Protein AF-0000000080268240 (afdb_homodimer)

Foldseek 3Di:
DQPVVQLVVQVVVCVVVPDPCVVVVNNCVSSVVVVVLCQLQVLPPDDLLVLQPDWDQPVDQDKDKDWFLKEWAAALVPRHIKITGKMKIFGADNRIGTDNVSLSVSLHSLRSNNDDPQRSQASSQVCCCPNRVTQKMKMKTKIDDCVCPVVVNDPPPDIDMYMDIDHVLVVDVVSVVVRCCVHPVPDD/DQPVVQLVVQVVVCVVVPDPCVVVVNNCVSSVVSVVLCQLQVLPPDDLLVLQPDWDQPVDQDKDKDWFLKEWAAALVPRHIKITGKMKIFGADNRIGTDNVSLSVSLHSLRSNNDDPQVSQVSSQVCCCPNRVTQKMKMKTKIDDCVCPVVVNDPPPDIDMYMDIDHVLVVDVVSVVVRCCVHPVPDD

Organism: Selenomonas ruminantium (NCBI:txid971)

Nearest PDB structures (foldseek):
  4uqf-assembly1_A  TM=9.409E-01  e=1.483E-21  Listeria monocytogenes
  1wm9-assembly1_A  TM=9.461E-01  e=2.941E-19  Thermus thermophilus HB8
  7alb-assembly1_J  TM=9.465E-01  e=2.219E-18  Homo sapiens
  1is7-assembly1_B  TM=9.424E-01  e=5.100E-18  Rattus norvegicus
  6z80-assembly1_A  TM=9.431E-01  e=1.041E-17  Homo sapiens

Structure (mmCIF, N/CA/C/O backbone):
data_AF-0000000080268240-model_v1
#
loop_
_entity.id
_entity.type
_entity.pdbx_description
1 polymer 'GTP cyclohydrolase 1'
#
loop_
_atom_site.group_PDB
_atom_site.id
_atom_site.type_symbol
_atom_site.label_atom_id
_atom_site.label_alt_id
_atom_site.label_comp_id
_atom_site.label_asym_id
_atom_site.label_entity_id
_atom_site.label_seq_id
_atom_site.pdbx_PDB_ins_code
_atom_site.Cartn_x
_atom_site.Cartn_y
_atom_site.Cartn_z
_atom_site.occupancy
_atom_site.B_iso_or_equiv
_atom_site.auth_seq_id
_atom_site.auth_comp_id
_atom_site.auth_asym_id
_atom_site.auth_atom_id
_atom_site.pdbx_PDB_model_num
ATOM 1 N N . MET A 1 1 ? 20.516 -16.234 8.758 1 67.69 1 MET A N 1
ATOM 2 C CA . MET A 1 1 ? 21.594 -15.281 8.977 1 67.69 1 MET A CA 1
ATOM 3 C C . MET A 1 1 ? 21.234 -13.914 8.398 1 67.69 1 MET A C 1
ATOM 5 O O . MET A 1 1 ? 20.484 -13.828 7.426 1 67.69 1 MET A O 1
ATOM 9 N N . ALA A 1 2 ? 21.594 -12.867 9.164 1 82.19 2 ALA A N 1
ATOM 10 C CA . ALA A 1 2 ? 21.281 -11.508 8.727 1 82.19 2 ALA A CA 1
ATOM 11 C C . ALA A 1 2 ? 21.953 -11.203 7.391 1 82.19 2 ALA A C 1
ATOM 13 O O . ALA A 1 2 ? 23.125 -11.516 7.195 1 82.19 2 ALA A O 1
ATOM 14 N N . ASN A 1 3 ? 21.109 -10.836 6.371 1 95.06 3 ASN A N 1
ATOM 15 C CA . ASN A 1 3 ? 21.609 -10.398 5.07 1 95.06 3 ASN A CA 1
ATOM 16 C C . ASN A 1 3 ? 22.359 -9.07 5.176 1 95.06 3 ASN A C 1
ATOM 18 O O . ASN A 1 3 ? 21.781 -8.008 4.906 1 95.06 3 ASN A O 1
ATOM 22 N N . GLU A 1 4 ? 23.625 -9.141 5.602 1 97.38 4 GLU A N 1
ATOM 23 C CA . GLU A 1 4 ? 24.422 -7.953 5.914 1 97.38 4 GLU A CA 1
ATOM 24 C C . GLU A 1 4 ? 24.562 -7.051 4.691 1 97.38 4 GLU A C 1
ATOM 26 O O . GLU A 1 4 ? 24.594 -5.824 4.82 1 97.38 4 GLU A O 1
ATOM 31 N N . ARG A 1 5 ? 24.703 -7.688 3.559 1 97.62 5 ARG A N 1
ATOM 32 C CA . ARG A 1 5 ? 24.828 -6.922 2.324 1 97.62 5 ARG A CA 1
ATOM 33 C C . ARG A 1 5 ? 23.578 -6.066 2.078 1 97.62 5 ARG A C 1
ATOM 35 O O . ARG A 1 5 ? 23.688 -4.883 1.754 1 97.62 5 ARG A O 1
ATOM 42 N N . ALA A 1 6 ? 22.438 -6.652 2.209 1 98.25 6 ALA A N 1
ATOM 43 C CA . ALA A 1 6 ? 21.172 -5.926 2.037 1 98.25 6 ALA A CA 1
ATOM 44 C C . ALA A 1 6 ? 21.031 -4.824 3.084 1 98.25 6 ALA A C 1
ATOM 46 O O . ALA A 1 6 ? 20.594 -3.715 2.768 1 98.25 6 ALA A O 1
ATOM 47 N N . ILE A 1 7 ? 21.391 -5.121 4.305 1 98.38 7 ILE A N 1
ATOM 48 C CA . ILE A 1 7 ? 21.266 -4.172 5.406 1 98.38 7 ILE A CA 1
ATOM 49 C C . ILE A 1 7 ? 22.141 -2.951 5.141 1 98.38 7 ILE A C 1
ATOM 51 O O . ILE A 1 7 ? 21.688 -1.812 5.273 1 98.38 7 ILE A O 1
ATOM 55 N N . LYS A 1 8 ? 23.344 -3.164 4.746 1 98.25 8 LYS A N 1
ATOM 56 C CA . LYS A 1 8 ? 24.281 -2.078 4.453 1 98.25 8 LYS A CA 1
ATOM 57 C C . LYS A 1 8 ? 23.797 -1.239 3.275 1 98.25 8 LYS A C 1
ATOM 59 O O . LYS A 1 8 ? 23.844 -0.008 3.32 1 98.25 8 LYS A O 1
ATOM 64 N N . ALA A 1 9 ? 23.359 -1.911 2.24 1 98.31 9 ALA A N 1
ATOM 65 C CA . ALA A 1 9 ? 22.859 -1.211 1.062 1 98.31 9 ALA A CA 1
ATOM 66 C C . ALA A 1 9 ? 21.656 -0.342 1.409 1 98.31 9 ALA A C 1
ATOM 68 O O . ALA A 1 9 ? 21.547 0.799 0.953 1 98.31 9 ALA A O 1
ATOM 69 N N . MET A 1 10 ? 20.75 -0.88 2.186 1 98.38 10 MET A N 1
ATOM 70 C CA . MET A 1 10 ? 19.562 -0.129 2.576 1 98.38 10 MET A CA 1
ATOM 71 C C . MET A 1 10 ? 19.938 1.063 3.451 1 98.38 10 MET A C 1
ATOM 73 O O . MET A 1 10 ? 19.359 2.145 3.312 1 98.38 10 MET A O 1
ATOM 77 N N . SER A 1 11 ? 20.875 0.874 4.371 1 98.38 11 SER A N 1
ATOM 78 C CA . SER A 1 11 ? 21.359 1.991 5.176 1 98.38 11 SER A CA 1
ATOM 79 C C . SER A 1 11 ? 21.906 3.111 4.293 1 98.38 11 SER A C 1
ATOM 81 O O . SER A 1 11 ? 21.562 4.281 4.488 1 98.38 11 SER A O 1
ATOM 83 N N . GLU A 1 12 ? 22.656 2.721 3.334 1 98.19 12 GLU A N 1
ATOM 84 C CA . GLU A 1 12 ? 23.219 3.688 2.396 1 98.19 12 GLU A CA 1
ATOM 85 C C . GLU A 1 12 ? 22.125 4.379 1.595 1 98.19 12 GLU A C 1
ATOM 87 O O . GLU A 1 12 ? 22.188 5.59 1.359 1 98.19 12 GLU A O 1
ATOM 92 N N . PHE A 1 13 ? 21.203 3.641 1.168 1 98.56 13 PHE A N 1
ATOM 93 C CA . PHE A 1 13 ? 20.094 4.188 0.395 1 98.56 13 PHE A CA 1
ATOM 94 C C . PHE A 1 13 ? 19.359 5.254 1.192 1 98.56 13 PHE A C 1
ATOM 96 O O . PHE A 1 13 ? 19.125 6.359 0.696 1 98.56 13 PHE A O 1
ATOM 103 N N . LEU A 1 14 ? 18.953 4.914 2.438 1 98.31 14 LEU A N 1
ATOM 104 C CA . LEU A 1 14 ? 18.203 5.836 3.291 1 98.31 14 LEU A CA 1
ATOM 105 C C . LEU A 1 14 ? 18.984 7.121 3.512 1 98.31 14 LEU A C 1
ATOM 107 O O . LEU A 1 14 ? 18.438 8.219 3.428 1 98.31 14 LEU A O 1
ATOM 111 N N . GLU A 1 15 ? 20.281 7.016 3.723 1 97.56 15 GLU A N 1
ATOM 112 C CA . GLU A 1 15 ? 21.125 8.203 3.9 1 97.56 15 GLU A CA 1
ATOM 113 C C . GLU A 1 15 ? 21.172 9.031 2.623 1 97.56 15 GLU A C 1
ATOM 115 O O . GLU A 1 15 ? 21.125 10.266 2.674 1 97.56 15 GLU A O 1
ATOM 120 N N . ALA A 1 16 ? 21.266 8.32 1.549 1 97.69 16 ALA A N 1
ATOM 121 C CA . ALA A 1 16 ? 21.375 8.984 0.255 1 97.69 16 ALA A CA 1
ATOM 122 C C . ALA A 1 16 ? 20.125 9.789 -0.062 1 97.69 16 ALA A C 1
ATOM 124 O O . ALA A 1 16 ? 20.172 10.805 -0.758 1 97.69 16 ALA A O 1
ATOM 125 N N . VAL A 1 17 ? 19 9.336 0.488 1 96.56 17 VAL A N 1
ATOM 126 C CA . VAL A 1 17 ? 17.766 10.055 0.205 1 96.56 17 VAL A CA 1
ATOM 127 C C . VAL A 1 17 ? 17.453 11.016 1.354 1 96.56 17 VAL A C 1
ATOM 129 O O . VAL A 1 17 ? 16.328 11.516 1.467 1 96.56 17 VAL A O 1
ATOM 132 N N . GLY A 1 18 ? 18.344 11.234 2.256 1 95.94 18 GLY A N 1
ATOM 133 C CA . GLY A 1 18 ? 18.266 12.344 3.195 1 95.94 18 GLY A CA 1
ATOM 134 C C . GLY A 1 18 ? 17.828 11.922 4.582 1 95.94 18 GLY A C 1
ATOM 135 O O . GLY A 1 18 ? 17.562 12.773 5.441 1 95.94 18 GLY A O 1
ATOM 136 N N . VAL A 1 19 ? 17.812 10.617 4.859 1 96.88 19 VAL A N 1
ATOM 137 C CA . VAL A 1 19 ? 17.344 10.156 6.164 1 96.88 19 VAL A CA 1
ATOM 138 C C . VAL A 1 19 ? 18.531 10.047 7.121 1 96.88 19 VAL A C 1
ATOM 140 O O . VAL A 1 19 ? 19.516 9.359 6.824 1 96.88 19 VAL A O 1
ATOM 143 N N . ASP A 1 20 ? 18.453 10.773 8.195 1 96.38 20 ASP A N 1
ATOM 144 C CA . ASP A 1 20 ? 19.391 10.57 9.297 1 96.38 20 ASP A CA 1
ATOM 145 C C . ASP A 1 20 ? 18.922 9.453 10.227 1 96.38 20 ASP A C 1
ATOM 147 O O . ASP A 1 20 ? 18.188 9.703 11.188 1 96.38 20 ASP A O 1
ATOM 151 N N . ILE A 1 21 ? 19.406 8.32 9.969 1 96.81 21 ILE A N 1
ATOM 152 C CA . ILE A 1 21 ? 18.938 7.09 10.602 1 96.81 21 ILE A CA 1
ATOM 153 C C . ILE A 1 21 ? 19.109 7.188 12.117 1 96.81 21 ILE A C 1
ATOM 155 O O . ILE A 1 21 ? 18.188 6.844 12.875 1 96.81 21 ILE A O 1
ATOM 159 N N . LYS A 1 22 ? 20.234 7.668 12.57 1 95.5 22 LYS A N 1
ATOM 160 C CA . LYS A 1 22 ? 20.516 7.754 14 1 95.5 22 LYS A CA 1
ATOM 161 C C . LYS A 1 22 ? 19.641 8.797 14.672 1 95.5 22 LYS A C 1
ATOM 163 O O . LYS A 1 22 ? 19.031 8.523 15.711 1 95.5 22 LYS A O 1
ATOM 168 N N . ALA A 1 23 ? 19.516 9.93 14.094 1 95.56 23 ALA A N 1
ATOM 169 C CA . ALA A 1 23 ? 18.734 11.023 14.664 1 95.56 23 ALA A CA 1
ATOM 170 C C . ALA A 1 23 ? 17.266 10.633 14.789 1 95.56 23 ALA A C 1
ATOM 172 O O . ALA A 1 23 ? 16.578 11.086 15.711 1 95.56 23 ALA A O 1
ATOM 173 N N . ARG A 1 24 ? 16.859 9.688 13.922 1 95.12 24 ARG A N 1
ATOM 174 C CA . ARG A 1 24 ? 15.438 9.344 13.883 1 95.12 24 ARG A CA 1
ATOM 175 C C . ARG A 1 24 ? 15.172 8.055 14.648 1 95.12 24 ARG A C 1
ATOM 177 O O . ARG A 1 24 ? 14.031 7.582 14.695 1 95.12 24 ARG A O 1
ATOM 184 N N . GLY A 1 25 ? 16.141 7.512 15.211 1 95.44 25 GLY A N 1
ATOM 185 C CA . GLY A 1 25 ? 15.945 6.258 15.922 1 95.44 25 GLY A CA 1
ATOM 186 C C . GLY A 1 25 ? 15.586 5.102 15 1 95.44 25 GLY A C 1
ATOM 187 O O . GLY A 1 25 ? 14.82 4.215 15.375 1 95.44 25 GLY A O 1
ATOM 188 N N . MET A 1 26 ? 16.094 5.156 13.75 1 96.62 26 MET A N 1
ATOM 189 C CA . MET A 1 26 ? 15.742 4.18 12.719 1 96.62 26 MET A CA 1
ATOM 190 C C . MET A 1 26 ? 16.891 3.201 12.492 1 96.62 26 MET A C 1
ATOM 192 O O . MET A 1 26 ? 17.047 2.66 11.398 1 96.62 26 MET A O 1
ATOM 196 N N . GLU A 1 27 ? 17.641 2.9 13.531 1 97 27 GLU A N 1
ATOM 197 C CA . GLU A 1 27 ? 18.844 2.082 13.398 1 97 27 GLU A CA 1
ATOM 198 C C . GLU A 1 27 ? 18.5 0.645 13.016 1 97 27 GLU A C 1
ATOM 200 O O . GLU A 1 27 ? 19.281 -0.038 12.359 1 97 27 GLU A O 1
ATOM 205 N N . LYS A 1 28 ? 17.359 0.2 13.438 1 97.25 28 LYS A N 1
ATOM 206 C CA . LYS A 1 28 ? 16.953 -1.178 13.164 1 97.25 28 LYS A CA 1
ATOM 207 C C . LYS A 1 28 ? 16.188 -1.276 11.852 1 97.25 28 LYS A C 1
ATOM 209 O O . LYS A 1 28 ? 15.914 -2.377 11.367 1 97.25 28 LYS A O 1
ATOM 214 N N . THR A 1 29 ? 15.852 -0.155 11.234 1 97.62 29 THR A N 1
ATOM 215 C CA . THR A 1 29 ? 14.984 -0.109 10.07 1 97.62 29 THR A CA 1
ATOM 216 C C . THR A 1 29 ? 15.633 -0.816 8.883 1 97.62 29 THR A C 1
ATOM 218 O O . THR A 1 29 ? 15.008 -1.649 8.227 1 97.62 29 THR A O 1
ATOM 221 N N . PRO A 1 30 ? 16.938 -0.599 8.602 1 98 30 PRO A N 1
ATOM 222 C CA . PRO A 1 30 ? 17.531 -1.285 7.449 1 98 30 PRO A CA 1
ATOM 223 C C . PRO A 1 30 ? 17.438 -2.805 7.555 1 98 30 PRO A C 1
ATOM 225 O O . PRO A 1 30 ? 17.125 -3.477 6.562 1 98 30 PRO A O 1
ATOM 228 N N . ALA A 1 31 ? 17.656 -3.322 8.711 1 97.88 31 ALA A N 1
ATOM 229 C CA . ALA A 1 31 ? 17.562 -4.766 8.914 1 97.88 31 ALA A CA 1
ATOM 230 C C . ALA A 1 31 ? 16.125 -5.254 8.719 1 97.88 31 ALA A C 1
ATOM 232 O O . ALA A 1 31 ? 15.898 -6.301 8.102 1 97.88 31 ALA A O 1
ATOM 233 N N . ARG A 1 32 ? 15.203 -4.527 9.242 1 97 32 ARG A N 1
ATOM 234 C CA . ARG A 1 32 ? 13.797 -4.895 9.117 1 97 32 ARG A CA 1
ATOM 235 C C . ARG A 1 32 ? 13.344 -4.832 7.66 1 97 32 ARG A C 1
ATOM 237 O O . ARG A 1 32 ? 12.562 -5.672 7.211 1 97 32 ARG A O 1
ATOM 244 N N . VAL A 1 33 ? 13.844 -3.844 6.934 1 97.56 33 VAL A N 1
ATOM 245 C CA . VAL A 1 33 ? 13.523 -3.727 5.516 1 97.56 33 VAL A CA 1
ATOM 246 C C . VAL A 1 33 ? 14.109 -4.914 4.754 1 97.56 33 VAL A C 1
ATOM 248 O O . VAL A 1 33 ? 13.43 -5.508 3.906 1 97.56 33 VAL A O 1
ATOM 251 N N . ALA A 1 34 ? 15.328 -5.246 5.047 1 97.56 34 ALA A N 1
ATOM 252 C CA . ALA A 1 34 ? 15.945 -6.395 4.395 1 97.56 34 ALA A CA 1
ATOM 253 C C . ALA A 1 34 ? 15.133 -7.664 4.621 1 97.56 34 ALA A C 1
ATOM 255 O O . ALA A 1 34 ? 14.852 -8.406 3.674 1 97.56 34 ALA A O 1
ATOM 256 N N . GLN A 1 35 ? 14.742 -7.855 5.816 1 96.5 35 GLN A N 1
ATOM 257 C CA . GLN A 1 35 ? 13.938 -9.023 6.156 1 96.5 35 GLN A CA 1
ATOM 258 C C . GLN A 1 35 ? 12.594 -8.992 5.434 1 96.5 35 GLN A C 1
ATOM 260 O O . GLN A 1 35 ? 12.133 -10.023 4.938 1 96.5 35 GLN A O 1
ATOM 265 N N . MET A 1 36 ? 12.008 -7.844 5.414 1 95.88 36 MET A N 1
ATOM 266 C CA . MET A 1 36 ? 10.727 -7.676 4.746 1 95.88 36 MET A CA 1
ATOM 267 C C . MET A 1 36 ? 10.82 -8.055 3.273 1 95.88 36 MET A C 1
ATOM 269 O O . MET A 1 36 ? 9.992 -8.82 2.77 1 95.88 36 MET A O 1
ATOM 273 N N . TYR A 1 37 ? 11.844 -7.605 2.623 1 96.69 37 TYR A N 1
ATOM 274 C CA . TYR A 1 37 ? 11.969 -7.84 1.189 1 96.69 37 TYR A CA 1
ATOM 275 C C . TYR A 1 37 ? 12.352 -9.289 0.908 1 96.69 37 TYR A C 1
ATOM 277 O O . TYR A 1 37 ? 11.961 -9.852 -0.117 1 96.69 37 TYR A O 1
ATOM 285 N N . GLU A 1 38 ? 13.094 -9.898 1.815 1 96.06 38 GLU A N 1
ATOM 286 C CA . GLU A 1 38 ? 13.359 -11.328 1.677 1 96.06 38 GLU A CA 1
ATOM 287 C C . GLU A 1 38 ? 12.07 -12.141 1.733 1 96.06 38 GLU A C 1
ATOM 289 O O . GLU A 1 38 ? 11.906 -13.109 0.987 1 96.06 38 GLU A O 1
ATOM 294 N N . PHE A 1 39 ? 11.266 -11.719 2.6 1 95.69 39 PHE A N 1
ATOM 295 C CA . PHE A 1 39 ? 9.969 -12.367 2.713 1 95.69 39 PHE A CA 1
ATOM 296 C C . PHE A 1 39 ? 9.117 -12.102 1.475 1 95.69 39 PHE A C 1
ATOM 298 O O . PHE A 1 39 ? 8.57 -13.039 0.88 1 95.69 39 PHE A O 1
ATOM 305 N N . LEU A 1 40 ? 9.07 -10.859 0.998 1 95.88 40 LEU A N 1
ATOM 306 C CA . LEU A 1 40 ? 8.211 -10.445 -0.109 1 95.88 40 LEU A CA 1
ATOM 307 C C . LEU A 1 40 ? 8.711 -11.031 -1.428 1 95.88 40 LEU A C 1
ATOM 309 O O . LEU A 1 40 ? 7.965 -11.086 -2.406 1 95.88 40 LEU A O 1
ATOM 313 N N . PHE A 1 41 ? 9.977 -11.453 -1.482 1 97.44 41 PHE A N 1
ATOM 314 C CA . PHE A 1 41 ? 10.531 -11.961 -2.73 1 97.44 41 PHE A CA 1
ATOM 315 C C . PHE A 1 41 ? 10.828 -13.453 -2.621 1 97.44 41 PHE A C 1
ATOM 317 O O . PHE A 1 41 ? 11.57 -14.008 -3.436 1 97.44 41 PHE A O 1
ATOM 324 N N . ASN A 1 42 ? 10.18 -14.133 -1.67 1 96.44 42 ASN A N 1
ATOM 325 C CA . ASN A 1 42 ? 10.508 -15.531 -1.419 1 96.44 42 ASN A CA 1
ATOM 326 C C . ASN A 1 42 ? 9.812 -16.453 -2.41 1 96.44 42 ASN A C 1
ATOM 328 O O . ASN A 1 42 ? 10.008 -17.672 -2.377 1 96.44 42 ASN A O 1
ATOM 332 N N . GLY A 1 43 ? 9.078 -15.977 -3.326 1 97 43 GLY A N 1
ATOM 333 C CA . GLY A 1 43 ? 8.469 -16.781 -4.375 1 97 43 GLY A CA 1
ATOM 334 C C . GLY A 1 43 ? 9.32 -16.875 -5.625 1 97 43 GLY A C 1
ATOM 335 O O . GLY A 1 43 ? 9.039 -17.688 -6.512 1 97 43 GLY A O 1
ATOM 336 N N . MET A 1 44 ? 10.359 -16.016 -5.734 1 96.19 44 MET A N 1
ATOM 337 C CA . MET A 1 44 ? 11.203 -15.977 -6.922 1 96.19 44 MET A CA 1
ATOM 338 C C . MET A 1 44 ? 11.875 -17.328 -7.16 1 96.19 44 MET A C 1
ATOM 340 O O . MET A 1 44 ? 12.43 -17.922 -6.234 1 96.19 44 MET A O 1
ATOM 344 N N . GLY A 1 45 ? 11.758 -17.812 -8.344 1 94.06 45 GLY A N 1
ATOM 345 C CA . GLY A 1 45 ? 12.469 -19.016 -8.758 1 94.06 45 GLY A CA 1
ATOM 346 C C . GLY A 1 45 ? 11.758 -20.297 -8.359 1 94.06 45 GLY A C 1
ATOM 347 O O . GLY A 1 45 ? 12.258 -21.391 -8.625 1 94.06 45 GLY A O 1
ATOM 348 N N . LYS A 1 46 ? 10.641 -20.203 -7.762 1 96.56 46 LYS A N 1
ATOM 349 C CA . LYS A 1 46 ? 9.922 -21.391 -7.316 1 96.56 46 LYS A CA 1
ATOM 350 C C . LYS A 1 46 ? 8.945 -21.875 -8.383 1 96.56 46 LYS A C 1
ATOM 352 O O . LYS A 1 46 ? 8.281 -21.078 -9.031 1 96.56 46 LYS A O 1
ATOM 357 N N . GLU A 1 47 ? 8.961 -23.203 -8.469 1 97 47 GLU A N 1
ATOM 358 C CA . GLU A 1 47 ? 7.984 -23.812 -9.367 1 97 47 GLU A CA 1
ATOM 359 C C . GLU A 1 47 ? 6.613 -23.922 -8.703 1 97 47 GLU A C 1
ATOM 361 O O . GLU A 1 47 ? 6.523 -24.125 -7.488 1 97 47 GLU A O 1
ATOM 366 N N . THR A 1 48 ? 5.555 -23.828 -9.516 1 97.31 48 THR A N 1
ATOM 367 C CA . THR A 1 48 ? 4.207 -23.828 -8.953 1 97.31 48 THR A CA 1
ATOM 368 C C . THR A 1 48 ? 3.66 -25.25 -8.867 1 97.31 48 THR A C 1
ATOM 370 O O . THR A 1 48 ? 2.746 -25.531 -8.086 1 97.31 48 THR A O 1
ATOM 373 N N . GLU A 1 49 ? 4.18 -26.219 -9.539 1 95.69 49 GLU A N 1
ATOM 374 C CA . GLU A 1 49 ? 3.662 -27.578 -9.633 1 95.69 49 GLU A CA 1
ATOM 375 C C . GLU A 1 49 ? 3.604 -28.25 -8.266 1 95.69 49 GLU A C 1
ATOM 377 O O . GLU A 1 49 ? 2.605 -28.875 -7.918 1 95.69 49 GLU A O 1
ATOM 382 N N . PRO A 1 50 ? 4.621 -28.078 -7.441 1 95.25 50 PRO A N 1
ATOM 383 C CA . PRO A 1 50 ? 4.621 -28.75 -6.145 1 95.25 50 PRO A CA 1
ATOM 384 C C . PRO A 1 50 ? 3.523 -28.25 -5.211 1 95.25 50 PRO A C 1
ATOM 386 O O . PRO A 1 50 ? 3.211 -28.891 -4.211 1 95.25 50 PRO A O 1
ATOM 389 N N . LEU A 1 51 ? 2.918 -27.141 -5.488 1 94.5 51 LEU A N 1
ATOM 390 C CA . LEU A 1 51 ? 1.938 -26.531 -4.598 1 94.5 51 LEU A CA 1
ATOM 391 C C . LEU A 1 51 ? 0.651 -27.344 -4.566 1 94.5 51 LEU A C 1
ATOM 393 O O . LEU A 1 51 ? -0.083 -27.312 -3.576 1 94.5 51 LEU A O 1
ATOM 397 N N . TRP A 1 52 ? 0.228 -28.047 -5.555 1 92.62 52 TRP A N 1
ATOM 398 C CA . TRP A 1 52 ? -1.104 -28.609 -5.754 1 92.62 52 TRP A CA 1
ATOM 399 C C . TRP A 1 52 ? -1.27 -29.906 -4.969 1 92.62 52 TRP A C 1
ATOM 401 O O . TRP A 1 52 ? -2.373 -30.234 -4.523 1 92.62 52 TRP A O 1
ATOM 411 N N . GLY A 1 53 ? -0.264 -30.531 -4.73 1 88 53 GLY A N 1
ATOM 412 C CA . GLY A 1 53 ? -0.372 -31.781 -4 1 88 53 GLY A CA 1
ATOM 413 C C . GLY A 1 53 ? -1.388 -32.75 -4.594 1 88 53 GLY A C 1
ATOM 414 O O . GLY A 1 53 ? -1.394 -32.969 -5.805 1 88 53 GLY A O 1
ATOM 415 N N . GLU A 1 54 ? -2.273 -33.312 -3.646 1 85.56 54 GLU A N 1
ATOM 416 C CA . GLU A 1 54 ? -3.273 -34.25 -4.086 1 85.56 54 GLU A CA 1
ATOM 417 C C . GLU A 1 54 ? -4.535 -33.562 -4.59 1 85.56 54 GLU A C 1
ATOM 419 O O . GLU A 1 54 ? -4.918 -32.531 -4.066 1 85.56 54 GLU A O 1
ATOM 424 N N . THR A 1 55 ? -5.059 -34.125 -5.602 1 88.44 55 THR A N 1
ATOM 425 C CA . THR A 1 55 ? -6.348 -33.656 -6.113 1 88.44 55 THR A CA 1
ATOM 426 C C . THR A 1 55 ? -7.457 -34.625 -5.734 1 88.44 55 THR A C 1
ATOM 428 O O . THR A 1 55 ? -7.184 -35.75 -5.273 1 88.44 55 THR A O 1
ATOM 431 N N . PHE A 1 56 ? -8.648 -34.062 -5.812 1 88.62 56 PHE A N 1
ATOM 432 C CA . PHE A 1 56 ? -9.82 -34.844 -5.406 1 88.62 56 PHE A CA 1
ATOM 433 C C . PHE A 1 56 ? -10.797 -35 -6.566 1 88.62 56 PHE A C 1
ATOM 435 O O . PHE A 1 56 ? -10.906 -34.094 -7.414 1 88.62 56 PHE A O 1
ATOM 442 N N . ASP A 1 57 ? -11.406 -36.188 -6.449 1 87.75 57 ASP A N 1
ATOM 443 C CA . ASP A 1 57 ? -12.5 -36.406 -7.398 1 87.75 57 ASP A CA 1
ATOM 444 C C . ASP A 1 57 ? -13.797 -35.75 -6.891 1 87.75 57 ASP A C 1
ATOM 446 O O . ASP A 1 57 ? -14.352 -36.188 -5.879 1 87.75 57 ASP A O 1
ATOM 450 N N . ALA A 1 58 ? -14.203 -34.75 -7.582 1 83.44 58 ALA A N 1
ATOM 451 C CA . ALA A 1 58 ? -15.406 -34.031 -7.137 1 83.44 58 ALA A CA 1
ATOM 452 C C . ALA A 1 58 ? -16.672 -34.688 -7.711 1 83.44 58 ALA A C 1
ATOM 454 O O . ALA A 1 58 ? -17.781 -34.406 -7.246 1 83.44 58 ALA A O 1
ATOM 455 N N . GLY A 1 59 ? -16.531 -35.594 -8.641 1 83.44 59 GLY A N 1
ATOM 456 C CA . GLY A 1 59 ? -17.672 -36.25 -9.25 1 83.44 59 GLY A CA 1
ATOM 457 C C . GLY A 1 59 ? -18.484 -35.312 -10.141 1 83.44 59 GLY A C 1
ATOM 458 O O . GLY A 1 59 ? -19.672 -35.562 -10.383 1 83.44 59 GLY A O 1
ATOM 459 N N . SER A 1 60 ? -18.016 -34.156 -10.344 1 81.19 60 SER A N 1
ATOM 460 C CA . SER A 1 60 ? -18.688 -33.188 -11.211 1 81.19 60 SER A CA 1
ATOM 461 C C . SER A 1 60 ? -17.703 -32.531 -12.188 1 81.19 60 SER A C 1
ATOM 463 O O . SER A 1 60 ? -16.516 -32.406 -11.875 1 81.19 60 SER A O 1
ATOM 465 N N . ASP A 1 61 ? -18.297 -32.281 -13.352 1 84 61 ASP A N 1
ATOM 466 C CA . ASP A 1 61 ? -17.469 -31.656 -14.375 1 84 61 ASP A CA 1
ATOM 467 C C . ASP A 1 61 ? -17.812 -30.172 -14.539 1 84 61 ASP A C 1
ATOM 469 O O . ASP A 1 61 ? -17.547 -29.578 -15.578 1 84 61 ASP A O 1
ATOM 473 N N . GLY A 1 62 ? -18.422 -29.625 -13.531 1 91.19 62 GLY A N 1
ATOM 474 C CA . GLY A 1 62 ? -18.812 -28.219 -13.602 1 91.19 62 GLY A CA 1
ATOM 475 C C . GLY A 1 62 ? -17.672 -27.266 -13.305 1 91.19 62 GLY A C 1
ATOM 476 O O . GLY A 1 62 ? -16.594 -27.703 -12.891 1 91.19 62 GLY A O 1
ATOM 477 N N . ILE A 1 63 ? -17.922 -26 -13.609 1 94.25 63 ILE A N 1
ATOM 478 C CA . ILE A 1 63 ? -16.938 -24.953 -13.352 1 94.25 63 ILE A CA 1
ATOM 479 C C . ILE A 1 63 ? -16.734 -24.797 -11.852 1 94.25 63 ILE A C 1
ATOM 481 O O . ILE A 1 63 ? -17.703 -24.781 -11.086 1 94.25 63 ILE A O 1
ATOM 485 N N . VAL A 1 64 ? -15.516 -24.719 -11.398 1 94.5 64 VAL A N 1
ATOM 486 C CA . VAL A 1 64 ? -15.141 -24.438 -10.016 1 94.5 64 VAL A CA 1
ATOM 487 C C . VAL A 1 64 ? -14.523 -23.031 -9.938 1 94.5 64 VAL A C 1
ATOM 489 O O . VAL A 1 64 ? -13.734 -22.641 -10.797 1 94.5 64 VAL A O 1
ATOM 492 N N . ALA A 1 65 ? -14.953 -22.266 -8.859 1 95.31 65 ALA A N 1
ATOM 493 C CA . ALA A 1 65 ? -14.406 -20.906 -8.734 1 95.31 65 ALA A CA 1
ATOM 494 C C . ALA A 1 65 ? -13.953 -20.625 -7.305 1 95.31 65 ALA A C 1
ATOM 496 O O . ALA A 1 65 ? -14.586 -21.078 -6.348 1 95.31 65 ALA A O 1
ATOM 497 N N . VAL A 1 66 ? -12.867 -20.031 -7.156 1 95.56 66 VAL A N 1
ATOM 498 C CA . VAL A 1 66 ? -12.367 -19.438 -5.918 1 95.56 66 VAL A CA 1
ATOM 499 C C . VAL A 1 66 ? -12.25 -17.922 -6.086 1 95.56 66 VAL A C 1
ATOM 501 O O . VAL A 1 66 ? -11.477 -17.438 -6.918 1 95.56 66 VAL A O 1
ATOM 504 N N . ARG A 1 67 ? -13.023 -17.141 -5.242 1 95.31 67 ARG A N 1
ATOM 505 C CA . ARG A 1 67 ? -13.102 -15.711 -5.473 1 95.31 67 ARG A CA 1
ATOM 506 C C . ARG A 1 67 ? -12.492 -14.93 -4.312 1 95.31 67 ARG A C 1
ATOM 508 O O . ARG A 1 67 ? -12.469 -15.414 -3.18 1 95.31 67 ARG A O 1
ATOM 515 N N . HIS A 1 68 ? -12.008 -13.805 -4.641 1 94.94 68 HIS A N 1
ATOM 516 C CA . HIS A 1 68 ? -11.57 -12.797 -3.684 1 94.94 68 HIS A CA 1
ATOM 517 C C . HIS A 1 68 ? -10.398 -13.297 -2.854 1 94.94 68 HIS A C 1
ATOM 519 O O . HIS A 1 68 ? -10.398 -13.164 -1.627 1 94.94 68 HIS A O 1
ATOM 525 N N . VAL A 1 69 ? -9.461 -14 -3.488 1 95.69 69 VAL A N 1
ATOM 526 C CA . VAL A 1 69 ? -8.211 -14.375 -2.838 1 95.69 69 VAL A CA 1
ATOM 527 C C . VAL A 1 69 ? -7.324 -13.133 -2.676 1 95.69 69 VAL A C 1
ATOM 529 O O . VAL A 1 69 ? -6.832 -12.586 -3.662 1 95.69 69 VAL A O 1
ATOM 532 N N . PRO A 1 70 ? -7.133 -12.719 -1.49 1 95.44 70 PRO A N 1
ATOM 533 C CA . PRO A 1 70 ? -6.324 -11.516 -1.293 1 95.44 70 PRO A CA 1
ATOM 534 C C . PRO A 1 70 ? -4.848 -11.734 -1.612 1 95.44 70 PRO A C 1
ATOM 536 O O . PRO A 1 70 ? -4.344 -12.852 -1.475 1 95.44 70 PRO A O 1
ATOM 539 N N . PHE A 1 71 ? -4.215 -10.68 -2.064 1 96.25 71 PHE A N 1
ATOM 540 C CA . PHE A 1 71 ? -2.781 -10.766 -2.314 1 96.25 71 PHE A CA 1
ATOM 541 C C . PHE A 1 71 ? -2.115 -9.406 -2.141 1 96.25 71 PHE A C 1
ATOM 543 O O . PHE A 1 71 ? -2.789 -8.375 -2.135 1 96.25 71 PHE A O 1
ATOM 550 N N . TYR A 1 72 ? -0.817 -9.453 -1.926 1 96.38 72 TYR A N 1
ATOM 551 C CA . TYR A 1 72 ? 0.085 -8.312 -1.945 1 96.38 72 TYR A CA 1
ATOM 552 C C . TYR A 1 72 ? 1.319 -8.602 -2.789 1 96.38 72 TYR A C 1
ATOM 554 O O . TYR A 1 72 ? 1.867 -9.703 -2.738 1 96.38 72 TYR A O 1
ATOM 562 N N . SER A 1 73 ? 1.709 -7.645 -3.525 1 97.56 73 SER A N 1
ATOM 563 C CA . SER A 1 73 ? 2.922 -7.77 -4.328 1 97.56 73 SER A CA 1
ATOM 564 C C . SER A 1 73 ? 3.645 -6.43 -4.445 1 97.56 73 SER A C 1
ATOM 566 O O . SER A 1 73 ? 3.225 -5.438 -3.852 1 97.56 73 SER A O 1
ATOM 568 N N . MET A 1 74 ? 4.82 -6.441 -5.059 1 97.5 74 MET A N 1
ATOM 569 C CA . MET A 1 74 ? 5.617 -5.238 -5.277 1 97.5 74 MET A CA 1
ATOM 570 C C . MET A 1 74 ? 5.75 -4.938 -6.77 1 97.5 74 MET A C 1
ATOM 572 O O . MET A 1 74 ? 6.18 -5.797 -7.539 1 97.5 74 MET A O 1
ATOM 576 N N . CYS A 1 75 ? 5.32 -3.781 -7.105 1 96.81 75 CYS A N 1
ATOM 577 C CA . CYS A 1 75 ? 5.484 -3.391 -8.5 1 96.81 75 CYS A CA 1
ATOM 578 C C . CYS A 1 75 ? 6.961 -3.326 -8.875 1 96.81 75 CYS A C 1
ATOM 580 O O . CYS A 1 75 ? 7.746 -2.643 -8.211 1 96.81 75 CYS A O 1
ATOM 582 N N . GLU A 1 76 ? 7.309 -3.854 -9.93 1 96.56 76 GLU A N 1
ATOM 583 C CA . GLU A 1 76 ? 8.719 -3.939 -10.305 1 96.56 76 GLU A CA 1
ATOM 584 C C . GLU A 1 76 ? 9.242 -2.596 -10.805 1 96.56 76 GLU A C 1
ATOM 586 O O . GLU A 1 76 ? 10.453 -2.391 -10.898 1 96.56 76 GLU A O 1
ATOM 591 N N . HIS A 1 77 ? 8.352 -1.723 -11.141 1 94.19 77 HIS A N 1
ATOM 592 C CA . HIS A 1 77 ? 8.766 -0.439 -11.695 1 94.19 77 HIS A CA 1
ATOM 593 C C . HIS A 1 77 ? 9.266 0.498 -10.602 1 94.19 77 HIS A C 1
ATOM 595 O O . HIS A 1 77 ? 10.273 1.189 -10.789 1 94.19 77 HIS A O 1
ATOM 601 N N . HIS A 1 78 ? 8.586 0.518 -9.406 1 95.19 78 HIS A N 1
ATOM 602 C CA . HIS A 1 78 ? 8.906 1.508 -8.383 1 95.19 78 HIS A CA 1
ATOM 603 C C . HIS A 1 78 ? 9.125 0.846 -7.027 1 95.19 78 HIS A C 1
ATOM 605 O O . HIS A 1 78 ? 9.477 1.519 -6.055 1 95.19 78 HIS A O 1
ATOM 611 N N . LEU A 1 79 ? 8.898 -0.474 -6.887 1 96.31 79 LEU A N 1
ATOM 612 C CA . LEU A 1 79 ? 8.992 -1.223 -5.637 1 96.31 79 LEU A CA 1
ATOM 613 C C . LEU A 1 79 ? 8.039 -0.657 -4.594 1 96.31 79 LEU A C 1
ATOM 615 O O . LEU A 1 79 ? 8.422 -0.459 -3.438 1 96.31 79 LEU A O 1
ATOM 619 N N . VAL A 1 80 ? 6.863 -0.247 -5.023 1 96.5 80 VAL A N 1
ATOM 620 C CA . VAL A 1 80 ? 5.73 0.129 -4.18 1 96.5 80 VAL A CA 1
ATOM 621 C C . VAL A 1 80 ? 4.637 -0.929 -4.285 1 96.5 80 VAL A C 1
ATOM 623 O O . VAL A 1 80 ? 4.367 -1.452 -5.367 1 96.5 80 VAL A O 1
ATOM 626 N N . PRO A 1 81 ? 4.008 -1.238 -3.172 1 97.12 81 PRO A N 1
ATOM 627 C CA . PRO A 1 81 ? 3.055 -2.35 -3.172 1 97.12 81 PRO A CA 1
ATOM 628 C C . PRO A 1 81 ? 1.857 -2.098 -4.086 1 97.12 81 PRO A C 1
ATOM 630 O O . PRO A 1 81 ? 1.425 -0.953 -4.242 1 97.12 81 PRO A O 1
ATOM 633 N N . PHE A 1 82 ? 1.386 -3.088 -4.703 1 96.69 82 PHE A N 1
ATOM 634 C CA . PHE A 1 82 ? 0.016 -3.199 -5.188 1 96.69 82 PHE A CA 1
ATOM 635 C C . PHE A 1 82 ? -0.674 -4.418 -4.59 1 96.69 82 PHE A C 1
ATOM 637 O O . PHE A 1 82 ? -0.015 -5.398 -4.23 1 96.69 82 PHE A O 1
ATOM 644 N N . PHE A 1 83 ? -1.905 -4.328 -4.406 1 96.06 83 PHE A N 1
ATOM 645 C CA . PHE A 1 83 ? -2.629 -5.363 -3.68 1 96.06 83 PHE A CA 1
ATOM 646 C C . PHE A 1 83 ? -4.109 -5.344 -4.035 1 96.06 83 PHE A C 1
ATOM 648 O O . PHE A 1 83 ? -4.621 -4.332 -4.527 1 96.06 83 PHE A O 1
ATOM 655 N N . GLY A 1 84 ? -4.766 -6.473 -3.809 1 95.69 84 GLY A N 1
ATOM 656 C CA . GLY A 1 84 ? -6.176 -6.633 -4.121 1 95.69 84 GLY A CA 1
ATOM 657 C C . GLY A 1 84 ? -6.652 -8.07 -4 1 95.69 84 GLY A C 1
ATOM 658 O O . GLY A 1 84 ? -6.379 -8.742 -3.002 1 95.69 84 GLY A O 1
ATOM 659 N N . GLU A 1 85 ? -7.422 -8.414 -4.961 1 96.88 85 GLU A N 1
ATOM 660 C CA . GLU A 1 85 ? -8.016 -9.742 -4.914 1 96.88 85 GLU A CA 1
ATOM 661 C C . GLU A 1 85 ? -7.941 -10.43 -6.273 1 96.88 85 GLU A C 1
ATOM 663 O O . GLU A 1 85 ? -8.133 -9.797 -7.309 1 96.88 85 GLU A O 1
ATOM 668 N N . ALA A 1 86 ? -7.707 -11.703 -6.195 1 97.56 86 ALA A N 1
ATOM 669 C CA . ALA A 1 86 ? -7.742 -12.555 -7.379 1 97.56 86 ALA A CA 1
ATOM 670 C C . ALA A 1 86 ? -8.93 -13.516 -7.332 1 97.56 86 ALA A C 1
ATOM 672 O O . ALA A 1 86 ? -9.258 -14.062 -6.273 1 97.56 86 ALA A O 1
ATOM 673 N N . SER A 1 87 ? -9.562 -13.602 -8.445 1 97.81 87 SER A N 1
ATOM 674 C CA . SER A 1 87 ? -10.625 -14.586 -8.633 1 97.81 87 SER A CA 1
ATOM 675 C C . SER A 1 87 ? -10.297 -15.547 -9.773 1 97.81 87 SER A C 1
ATOM 677 O O . SER A 1 87 ? -9.883 -15.117 -10.852 1 97.81 87 SER A O 1
ATOM 679 N N . ILE A 1 88 ? -10.5 -16.844 -9.523 1 97.62 88 ILE A N 1
ATOM 680 C CA . ILE A 1 88 ? -10.094 -17.891 -10.453 1 97.62 88 ILE A CA 1
ATOM 681 C C . ILE A 1 88 ? -11.266 -18.828 -10.711 1 97.62 88 ILE A C 1
ATOM 683 O O . ILE A 1 88 ? -11.859 -19.375 -9.773 1 97.62 88 ILE A O 1
ATOM 687 N N . ALA A 1 89 ? -11.609 -18.969 -11.945 1 96.81 89 ALA A N 1
ATOM 688 C CA . ALA A 1 89 ? -12.547 -20 -12.383 1 96.81 89 ALA A CA 1
ATOM 689 C C . ALA A 1 89 ? -11.867 -20.984 -13.32 1 96.81 89 ALA A C 1
ATOM 691 O O . ALA A 1 89 ? -11.078 -20.594 -14.188 1 96.81 89 ALA A O 1
ATOM 692 N N . TYR A 1 90 ? -12.148 -22.281 -13.102 1 96.06 90 TYR A N 1
ATOM 693 C CA . TYR A 1 90 ? -11.562 -23.266 -14.016 1 96.06 90 TYR A CA 1
ATOM 694 C C . TYR A 1 90 ? -12.508 -24.453 -14.219 1 96.06 90 TYR A C 1
ATOM 696 O O . TYR A 1 90 ? -13.398 -24.688 -13.398 1 96.06 90 TYR A O 1
ATOM 704 N N . LEU A 1 91 ? -12.406 -25.031 -15.352 1 95.69 91 LEU A N 1
ATOM 705 C CA . LEU A 1 91 ? -13.094 -26.266 -15.703 1 95.69 91 LEU A CA 1
ATOM 706 C C . LEU A 1 91 ? -12.172 -27.469 -15.547 1 95.69 91 LEU A C 1
ATOM 708 O O . LEU A 1 91 ? -11.234 -27.641 -16.328 1 95.69 91 LEU A O 1
ATOM 712 N N . PRO A 1 92 ? -12.469 -28.297 -14.5 1 94.56 92 PRO A N 1
ATOM 713 C CA . PRO A 1 92 ? -11.586 -29.453 -14.266 1 94.56 92 PRO A CA 1
ATOM 714 C C . PRO A 1 92 ? -11.633 -30.469 -15.391 1 94.56 92 PRO A C 1
ATOM 716 O O . PRO A 1 92 ? -12.625 -30.547 -16.125 1 94.56 92 PRO A O 1
ATOM 719 N N . GLU A 1 93 ? -10.523 -31.188 -15.508 1 91.69 93 GLU A N 1
ATOM 720 C CA . GLU A 1 93 ? -10.492 -32.375 -16.375 1 91.69 93 GLU A CA 1
ATOM 721 C C . GLU A 1 93 ? -10.883 -33.625 -15.602 1 91.69 93 GLU A C 1
ATOM 723 O O . GLU A 1 93 ? -10.312 -33.906 -14.547 1 91.69 93 GLU A O 1
ATOM 728 N N . ASN A 1 94 ? -11.852 -34.344 -16.016 1 88.69 94 ASN A N 1
ATOM 729 C CA . ASN A 1 94 ? -12.297 -35.594 -15.445 1 88.69 94 ASN A CA 1
ATOM 730 C C . ASN A 1 94 ? -12.758 -35.406 -14 1 88.69 94 ASN A C 1
ATOM 732 O O . ASN A 1 94 ? -12.5 -36.281 -13.148 1 88.69 94 ASN A O 1
ATOM 736 N N . GLY A 1 95 ? -13.094 -34.219 -13.672 1 88.44 95 GLY A N 1
ATOM 737 C CA . GLY A 1 95 ? -13.656 -33.938 -12.367 1 88.44 95 GLY A CA 1
ATOM 738 C C . GLY A 1 95 ? -12.609 -33.812 -11.281 1 88.44 95 GLY A C 1
ATOM 739 O O . GLY A 1 95 ? -12.938 -33.781 -10.094 1 88.44 95 GLY A O 1
ATOM 740 N N . ARG A 1 96 ? -11.43 -33.719 -11.594 1 87.81 96 ARG A N 1
ATOM 741 C CA . ARG A 1 96 ? -10.367 -33.594 -10.609 1 87.81 96 ARG A CA 1
ATOM 742 C C . ARG A 1 96 ? -10.188 -32.156 -10.172 1 87.81 96 ARG A C 1
ATOM 744 O O . ARG A 1 96 ? -9.922 -31.281 -11 1 87.81 96 ARG A O 1
ATOM 751 N N . VAL A 1 97 ? -10.344 -31.938 -8.883 1 91.75 97 VAL A N 1
ATOM 752 C CA . VAL A 1 97 ? -10.297 -30.578 -8.352 1 91.75 97 VAL A CA 1
ATOM 753 C C . VAL A 1 97 ? -9.203 -30.484 -7.289 1 91.75 97 VAL A C 1
ATOM 755 O O . VAL A 1 97 ? -8.836 -31.484 -6.676 1 91.75 97 VAL A O 1
ATOM 758 N N . ALA A 1 98 ? -8.672 -29.391 -7.105 1 91.94 98 ALA A N 1
ATOM 759 C CA . ALA A 1 98 ? -7.672 -29.125 -6.074 1 91.94 98 ALA A CA 1
ATOM 760 C C . ALA A 1 98 ? -8.32 -28.547 -4.816 1 91.94 98 ALA A C 1
ATOM 762 O O . ALA A 1 98 ? -9.406 -27.969 -4.883 1 91.94 98 ALA A O 1
ATOM 763 N N . GLY A 1 99 ? -7.547 -28.734 -3.658 1 90.44 99 GLY A N 1
ATOM 764 C CA . GLY A 1 99 ? -7.98 -28.062 -2.443 1 90.44 99 GLY A CA 1
ATOM 765 C C . GLY A 1 99 ? -7.977 -26.547 -2.561 1 90.44 99 GLY A C 1
ATOM 766 O O . GLY A 1 99 ? -7.094 -25.969 -3.201 1 90.44 99 GLY A O 1
ATOM 767 N N . PHE A 1 100 ? -8.922 -25.922 -1.938 1 86.81 100 PHE A N 1
ATOM 768 C CA . PHE A 1 100 ? -9.141 -24.484 -2.096 1 86.81 100 PHE A CA 1
ATOM 769 C C . PHE A 1 100 ? -7.945 -23.703 -1.561 1 86.81 100 PHE A C 1
ATOM 771 O O . PHE A 1 100 ? -7.582 -22.656 -2.115 1 86.81 100 PHE A O 1
ATOM 778 N N . SER A 1 101 ? -7.262 -24.188 -0.596 1 92.69 101 SER A N 1
ATOM 779 C CA . SER A 1 101 ? -6.137 -23.484 0.018 1 92.69 101 SER A CA 1
ATOM 780 C C . SER A 1 101 ? -4.953 -23.406 -0.938 1 92.69 101 SER A C 1
ATOM 782 O O . SER A 1 101 ? -4.086 -22.531 -0.789 1 92.69 101 SER A O 1
ATOM 784 N N . LYS A 1 102 ? -4.918 -24.312 -1.88 1 95.38 102 LYS A N 1
ATOM 785 C CA . LYS A 1 102 ? -3.812 -24.328 -2.83 1 95.38 102 LYS A CA 1
ATOM 786 C C . LYS A 1 102 ? -3.828 -23.109 -3.73 1 95.38 102 LYS A C 1
ATOM 788 O O . LYS A 1 102 ? -2.775 -22.625 -4.168 1 95.38 102 LYS A O 1
ATOM 793 N N . PHE A 1 103 ? -5.004 -22.578 -3.955 1 96.5 103 PHE A N 1
ATOM 794 C CA . PHE A 1 103 ? -5.109 -21.375 -4.789 1 96.5 103 PHE A CA 1
ATOM 795 C C . PHE A 1 103 ? -4.535 -20.156 -4.07 1 96.5 103 PHE A C 1
ATOM 797 O O . PHE A 1 103 ? -3.871 -19.328 -4.691 1 96.5 103 PHE A O 1
ATOM 804 N N . SER A 1 104 ? -4.773 -20.078 -2.795 1 95.88 104 SER A N 1
ATOM 805 C CA . SER A 1 104 ? -4.184 -19 -2.01 1 95.88 104 SER A CA 1
ATOM 806 C C . SER A 1 104 ? -2.662 -19.078 -2.014 1 95.88 104 SER A C 1
ATOM 808 O O . SER A 1 104 ? -1.981 -18.062 -2.15 1 95.88 104 SER A O 1
ATOM 810 N N . LYS A 1 105 ? -2.158 -20.266 -1.895 1 96.94 105 LYS A N 1
ATOM 811 C CA . LYS A 1 105 ? -0.713 -20.469 -1.902 1 96.94 105 LYS A CA 1
ATOM 812 C C . LYS A 1 105 ? -0.114 -20.125 -3.26 1 96.94 105 LYS A C 1
ATOM 814 O O . LYS A 1 105 ? 0.974 -19.547 -3.334 1 96.94 105 LYS A O 1
ATOM 819 N N . LEU A 1 106 ? -0.833 -20.5 -4.293 1 97.94 106 LEU A N 1
ATOM 820 C CA . LEU A 1 106 ? -0.389 -20.172 -5.645 1 97.94 106 LEU A CA 1
ATOM 821 C C . LEU A 1 106 ? -0.289 -18.672 -5.836 1 97.94 106 LEU A C 1
ATOM 823 O O . LEU A 1 106 ? 0.748 -18.156 -6.27 1 97.94 106 LEU A O 1
ATOM 827 N N . VAL A 1 107 ? -1.395 -17.984 -5.492 1 98.12 107 VAL A N 1
ATOM 828 C CA . VAL A 1 107 ? -1.447 -16.531 -5.656 1 98.12 107 VAL A CA 1
ATOM 829 C C . VAL A 1 107 ? -0.345 -15.875 -4.824 1 98.12 107 VAL A C 1
ATOM 831 O O . VAL A 1 107 ? 0.36 -14.984 -5.305 1 98.12 107 VAL A O 1
ATOM 834 N N . GLU A 1 108 ? -0.15 -16.328 -3.668 1 97 108 GLU A N 1
ATOM 835 C CA . GLU A 1 108 ? 0.877 -15.789 -2.783 1 97 108 GLU A CA 1
ATOM 836 C C . GLU A 1 108 ? 2.273 -15.992 -3.365 1 97 108 GLU A C 1
ATOM 838 O O . GLU A 1 108 ? 3.068 -15.055 -3.434 1 97 108 GLU A O 1
ATOM 843 N N . GLN A 1 109 ? 2.562 -17.172 -3.762 1 97.94 109 GLN A N 1
ATOM 844 C CA . GLN A 1 109 ? 3.889 -17.5 -4.281 1 97.94 109 GLN A CA 1
ATOM 845 C C . GLN A 1 109 ? 4.215 -16.641 -5.508 1 97.94 109 GLN A C 1
ATOM 847 O O . GLN A 1 109 ? 5.316 -16.109 -5.617 1 97.94 109 GLN A O 1
ATOM 852 N N . LEU A 1 110 ? 3.27 -16.516 -6.367 1 98.44 110 LEU A N 1
ATOM 853 C CA . LEU A 1 110 ? 3.506 -15.789 -7.605 1 98.44 110 LEU A CA 1
ATOM 854 C C . LEU A 1 110 ? 3.537 -14.289 -7.355 1 98.44 110 LEU A C 1
ATOM 856 O O . LEU A 1 110 ? 4.082 -13.531 -8.164 1 98.44 110 LEU A O 1
ATOM 860 N N . SER A 1 111 ? 2.918 -13.875 -6.285 1 98.12 111 SER A N 1
ATOM 861 C CA . SER A 1 111 ? 2.912 -12.461 -5.934 1 98.12 111 SER A CA 1
ATOM 862 C C . SER A 1 111 ? 4.207 -12.055 -5.234 1 98.12 111 SER A C 1
ATOM 864 O O . SER A 1 111 ? 4.578 -10.883 -5.227 1 98.12 111 SER A O 1
ATOM 866 N N . HIS A 1 112 ? 4.91 -12.977 -4.566 1 97.62 112 HIS A N 1
ATOM 867 C CA . HIS A 1 112 ? 6.082 -12.703 -3.742 1 97.62 112 HIS A CA 1
ATOM 868 C C . HIS A 1 112 ? 7.332 -12.555 -4.602 1 97.62 112 HIS A C 1
ATOM 870 O O . HIS A 1 112 ? 8.281 -13.336 -4.461 1 97.62 112 HIS A O 1
ATOM 876 N N . GLN A 1 113 ? 7.387 -11.562 -5.375 1 97.69 113 GLN A N 1
ATOM 877 C CA . GLN A 1 113 ? 8.461 -11.148 -6.273 1 97.69 113 GLN A CA 1
ATOM 878 C C . GLN A 1 113 ? 8.164 -9.789 -6.895 1 97.69 113 GLN A C 1
ATOM 880 O O . GLN A 1 113 ? 7.023 -9.312 -6.848 1 97.69 113 GLN A O 1
ATOM 885 N N . PRO A 1 114 ? 9.258 -9.086 -7.391 1 97.62 114 PRO A N 1
ATOM 886 C CA . PRO A 1 114 ? 8.883 -7.957 -8.242 1 97.62 114 PRO A CA 1
ATOM 887 C C . PRO A 1 114 ? 7.953 -8.352 -9.383 1 97.62 114 PRO A C 1
ATOM 889 O O . PRO A 1 114 ? 8.258 -9.281 -10.133 1 97.62 114 PRO A O 1
ATOM 892 N N . GLN A 1 115 ? 6.785 -7.691 -9.484 1 98.06 115 GLN A N 1
ATOM 893 C CA . GLN A 1 115 ? 5.715 -8.258 -10.297 1 98.06 115 GLN A CA 1
ATOM 894 C C . GLN A 1 115 ? 4.973 -7.172 -11.07 1 98.06 115 GLN A C 1
ATOM 896 O O . GLN A 1 115 ? 5.102 -5.984 -10.758 1 98.06 115 GLN A O 1
ATOM 901 N N . LEU A 1 116 ? 4.355 -7.445 -12.102 1 97.75 116 LEU A N 1
ATOM 902 C CA . LEU A 1 116 ? 3.326 -6.699 -12.812 1 97.75 116 LEU A CA 1
ATOM 903 C C . LEU A 1 116 ? 1.973 -7.391 -12.695 1 97.75 116 LEU A C 1
ATOM 905 O O . LEU A 1 116 ? 1.892 -8.617 -12.75 1 97.75 116 LEU A O 1
ATOM 909 N N . GLN A 1 117 ? 0.92 -6.613 -12.477 1 97.31 117 GLN A N 1
ATOM 910 C CA . GLN A 1 117 ? -0.412 -7.191 -12.336 1 97.31 117 GLN A CA 1
ATOM 911 C C . GLN A 1 117 ? -0.771 -8.039 -13.555 1 97.31 117 GLN A C 1
ATOM 913 O O . GLN A 1 117 ? -1.345 -9.125 -13.414 1 97.31 117 GLN A O 1
ATOM 918 N N . GLU A 1 118 ? -0.41 -7.559 -14.727 1 97.56 118 GLU A N 1
ATOM 919 C CA . GLU A 1 118 ? -0.673 -8.273 -15.969 1 97.56 118 GLU A CA 1
ATOM 920 C C . GLU A 1 118 ? 0.028 -9.633 -15.984 1 97.56 118 GLU A C 1
ATOM 922 O O . GLU A 1 118 ? -0.573 -10.648 -16.344 1 97.56 118 GLU A O 1
ATOM 927 N N . ARG A 1 119 ? 1.261 -9.625 -15.625 1 98.12 119 ARG A N 1
ATOM 928 C CA . ARG A 1 119 ? 2.051 -10.852 -15.594 1 98.12 119 ARG A CA 1
ATOM 929 C C . ARG A 1 119 ? 1.526 -11.812 -14.539 1 98.12 119 ARG A C 1
ATOM 931 O O . ARG A 1 119 ? 1.427 -13.016 -14.781 1 98.12 119 ARG A O 1
ATOM 938 N N . LEU A 1 120 ? 1.239 -11.273 -13.375 1 98.56 120 LEU A N 1
ATOM 939 C CA . LEU A 1 120 ? 0.681 -12.102 -12.312 1 98.56 120 LEU A CA 1
ATOM 940 C C . LEU A 1 120 ? -0.584 -12.812 -12.781 1 98.56 120 LEU A C 1
ATOM 942 O O . LEU A 1 120 ? -0.741 -14.016 -12.562 1 98.56 120 LEU A O 1
ATOM 946 N N . THR A 1 121 ? -1.47 -12.094 -13.461 1 98.44 121 THR A N 1
ATOM 947 C CA . THR A 1 121 ? -2.725 -12.648 -13.961 1 98.44 121 THR A CA 1
ATOM 948 C C . THR A 1 121 ? -2.467 -13.805 -14.922 1 98.44 121 THR A C 1
ATOM 950 O O . THR A 1 121 ? -3.053 -14.883 -14.773 1 98.44 121 THR A O 1
ATOM 953 N N . ALA A 1 122 ? -1.565 -13.594 -15.766 1 98.5 122 ALA A N 1
ATOM 954 C CA . ALA A 1 122 ? -1.234 -14.602 -16.766 1 98.5 122 ALA A CA 1
ATOM 955 C C . ALA A 1 122 ? -0.585 -15.828 -16.109 1 98.5 122 ALA A C 1
ATOM 957 O O . ALA A 1 122 ? -0.876 -16.969 -16.484 1 98.5 122 ALA A O 1
ATOM 958 N N . GLN A 1 123 ? 0.305 -15.602 -15.195 1 98.5 123 GLN A N 1
ATOM 959 C CA . GLN A 1 123 ? 1.032 -16.672 -14.531 1 98.5 123 GLN A CA 1
ATOM 960 C C . GLN A 1 123 ? 0.087 -17.578 -13.734 1 98.5 123 GLN A C 1
ATOM 962 O O . GLN A 1 123 ? 0.246 -18.797 -13.711 1 98.5 123 GLN A O 1
ATOM 967 N N . ILE A 1 124 ? -0.853 -16.953 -13.078 1 98.56 124 ILE A N 1
ATOM 968 C CA . ILE A 1 124 ? -1.825 -17.719 -12.32 1 98.56 124 ILE A CA 1
ATOM 969 C C . ILE A 1 124 ? -2.625 -18.609 -13.273 1 98.56 124 ILE A C 1
ATOM 971 O O . ILE A 1 124 ? -2.777 -19.812 -13.023 1 98.56 124 ILE A O 1
ATOM 975 N N . ALA A 1 125 ? -3.105 -18.047 -14.359 1 98.31 125 ALA A N 1
ATOM 976 C CA . ALA A 1 125 ? -3.875 -18.812 -15.344 1 98.31 125 ALA A CA 1
ATOM 977 C C . ALA A 1 125 ? -3.057 -19.969 -15.898 1 98.31 125 ALA A C 1
ATOM 979 O O . ALA A 1 125 ? -3.549 -21.094 -15.992 1 98.31 125 ALA A O 1
ATOM 980 N N . ALA A 1 126 ? -1.86 -19.688 -16.219 1 98.06 126 ALA A N 1
ATOM 981 C CA . ALA A 1 126 ? -0.983 -20.703 -16.812 1 98.06 126 ALA A CA 1
ATOM 982 C C . ALA A 1 126 ? -0.736 -21.844 -15.82 1 98.06 126 ALA A C 1
ATOM 984 O O . ALA A 1 126 ? -0.737 -23.016 -16.203 1 98.06 126 ALA A O 1
ATOM 985 N N . ALA A 1 127 ? -0.515 -21.484 -14.602 1 97.88 127 ALA A N 1
ATOM 986 C CA . ALA A 1 127 ? -0.236 -22.484 -13.578 1 97.88 127 ALA A CA 1
ATOM 987 C C . ALA A 1 127 ? -1.432 -23.422 -13.383 1 97.88 127 ALA A C 1
ATOM 989 O O . ALA A 1 127 ? -1.268 -24.625 -13.266 1 97.88 127 ALA A O 1
ATOM 990 N N . VAL A 1 128 ? -2.594 -22.859 -13.344 1 97.06 128 VAL A N 1
ATOM 991 C CA . VAL A 1 128 ? -3.801 -23.656 -13.148 1 97.06 128 VAL A CA 1
ATOM 992 C C . VAL A 1 128 ? -4.012 -24.578 -14.344 1 97.06 128 VAL A C 1
ATOM 994 O O . VAL A 1 128 ? -4.332 -25.766 -14.18 1 97.06 128 VAL A O 1
ATOM 997 N N . GLN A 1 129 ? -3.807 -24.078 -15.469 1 96.88 129 GLN A N 1
ATOM 998 C CA . GLN A 1 129 ? -3.99 -24.875 -16.672 1 96.88 129 GLN A CA 1
ATOM 999 C C . GLN A 1 129 ? -2.965 -26 -16.766 1 96.88 129 GLN A C 1
ATOM 1001 O O . GLN A 1 129 ? -3.326 -27.172 -16.938 1 96.88 129 GLN A O 1
ATOM 1006 N N . LYS A 1 130 ? -1.754 -25.641 -16.594 1 95.88 130 LYS A N 1
ATOM 1007 C CA . LYS A 1 130 ? -0.655 -26.578 -16.797 1 95.88 130 LYS A CA 1
ATOM 1008 C C . LYS A 1 130 ? -0.562 -27.578 -15.648 1 95.88 130 LYS A C 1
ATOM 1010 O O . LYS A 1 130 ? -0.513 -28.781 -15.875 1 95.88 130 LYS A O 1
ATOM 1015 N N . ASP A 1 131 ? -0.579 -27.078 -14.461 1 94.88 131 ASP A N 1
ATOM 1016 C CA . ASP A 1 131 ? -0.274 -27.922 -13.305 1 94.88 131 ASP A CA 1
ATOM 1017 C C . ASP A 1 131 ? -1.481 -28.766 -12.906 1 94.88 131 ASP A C 1
ATOM 1019 O O . ASP A 1 131 ? -1.334 -29.922 -12.531 1 94.88 131 ASP A O 1
ATOM 1023 N N . LEU A 1 132 ? -2.682 -28.219 -13.008 1 91.94 132 LEU A N 1
ATOM 1024 C CA . LEU A 1 132 ? -3.885 -28.938 -12.609 1 91.94 132 LEU A CA 1
ATO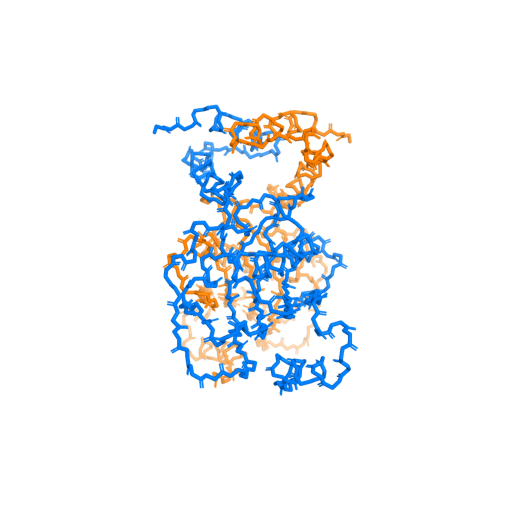M 1025 C C . LEU A 1 132 ? -4.5 -29.672 -13.805 1 91.94 132 LEU A C 1
ATOM 1027 O O . LEU A 1 132 ? -5.414 -30.484 -13.641 1 91.94 132 LEU A O 1
ATOM 1031 N N . GLY A 1 133 ? -4.004 -29.281 -14.969 1 93.25 133 GLY A N 1
ATOM 1032 C CA . GLY A 1 133 ? -4.566 -29.875 -16.172 1 93.25 133 GLY A CA 1
ATOM 1033 C C . GLY A 1 133 ? -5.973 -29.406 -16.469 1 93.25 133 GLY A C 1
ATOM 1034 O O . GLY A 1 133 ? -6.797 -30.156 -16.984 1 93.25 133 GLY A O 1
ATOM 1035 N N . ALA A 1 134 ? -6.285 -28.203 -16.078 1 95.19 134 ALA A N 1
ATOM 1036 C CA . ALA A 1 134 ? -7.625 -27.656 -16.312 1 95.19 134 ALA A CA 1
ATOM 1037 C C . ALA A 1 134 ? -7.895 -27.484 -17.797 1 95.19 134 ALA A C 1
ATOM 1039 O O . ALA A 1 134 ? -7.016 -27.062 -18.562 1 95.19 134 ALA A O 1
ATOM 1040 N N . ARG A 1 135 ? -9.086 -27.75 -18.219 1 96.19 135 ARG A N 1
ATOM 1041 C CA . ARG A 1 135 ? -9.469 -27.625 -19.625 1 96.19 135 ARG A CA 1
ATOM 1042 C C . ARG A 1 135 ? -9.656 -26.156 -20 1 96.19 135 ARG A C 1
ATOM 1044 O O . ARG A 1 135 ? -9.484 -25.781 -21.156 1 96.19 135 ARG A O 1
ATOM 1051 N N . GLY A 1 136 ? -10.07 -25.359 -19.094 1 96.44 136 GLY A N 1
ATOM 1052 C CA . GLY A 1 136 ? -10.266 -23.922 -19.219 1 96.44 136 GLY A CA 1
ATOM 1053 C C . GLY A 1 136 ? -10.023 -23.172 -17.922 1 96.44 136 GLY A C 1
ATOM 1054 O O . GLY A 1 136 ? -10.297 -23.688 -16.828 1 96.44 136 GLY A O 1
ATOM 1055 N N . VAL A 1 137 ? -9.492 -21.969 -18.094 1 97.5 137 VAL A N 1
ATOM 1056 C CA . VAL A 1 137 ? -9.211 -21.156 -16.922 1 97.5 137 VAL A CA 1
ATOM 1057 C C . VAL A 1 137 ? -9.531 -19.688 -17.219 1 97.5 137 VAL A C 1
ATOM 1059 O O . VAL A 1 137 ? -9.227 -19.188 -18.312 1 97.5 137 VAL A O 1
ATOM 1062 N N . LEU A 1 138 ? -10.188 -19.016 -16.266 1 97.62 138 LEU A N 1
ATOM 1063 C CA . LEU A 1 138 ? -10.375 -17.578 -16.266 1 97.62 138 LEU A CA 1
ATOM 1064 C C . LEU A 1 138 ? -9.898 -16.969 -14.953 1 97.62 138 LEU A C 1
ATOM 1066 O O . LEU A 1 138 ? -10.32 -17.406 -13.875 1 97.62 138 LEU A O 1
ATOM 1070 N N . VAL A 1 139 ? -9 -16.031 -15.078 1 97.88 139 VAL A N 1
ATOM 1071 C CA . VAL A 1 139 ? -8.5 -15.32 -13.906 1 97.88 139 VAL A CA 1
ATOM 1072 C C . VAL A 1 139 ? -8.805 -13.828 -14.039 1 97.88 139 VAL A C 1
ATOM 1074 O O . VAL A 1 139 ? -8.602 -13.234 -15.102 1 97.88 139 VAL A O 1
ATOM 1077 N N . ILE A 1 140 ? -9.328 -13.266 -12.969 1 97.25 140 ILE A N 1
ATOM 1078 C CA . ILE A 1 140 ? -9.531 -11.82 -12.859 1 97.25 140 ILE A CA 1
ATOM 1079 C C . ILE A 1 140 ? -8.828 -11.297 -11.609 1 97.25 140 ILE A C 1
ATOM 1081 O O . ILE A 1 140 ? -9.008 -11.836 -10.516 1 97.25 140 ILE A O 1
ATOM 1085 N N . ILE A 1 141 ? -8.016 -10.266 -11.836 1 97.44 141 ILE A N 1
ATOM 1086 C CA . ILE A 1 141 ? -7.383 -9.609 -10.695 1 97.44 141 ILE A CA 1
ATOM 1087 C C . ILE A 1 141 ? -7.805 -8.141 -10.641 1 97.44 141 ILE A C 1
ATOM 1089 O O . ILE A 1 141 ? -7.781 -7.445 -11.664 1 97.44 141 ILE A O 1
ATOM 1093 N N . GLU A 1 142 ? -8.281 -7.719 -9.531 1 96.88 142 GLU A N 1
ATOM 1094 C CA . GLU A 1 142 ? -8.523 -6.312 -9.219 1 96.88 142 GLU A CA 1
ATOM 1095 C C . GLU A 1 142 ? -7.594 -5.828 -8.117 1 96.88 142 GLU A C 1
ATOM 1097 O O . GLU A 1 142 ? -7.512 -6.445 -7.051 1 96.88 142 GLU A O 1
ATOM 1102 N N . ALA A 1 143 ? -6.895 -4.754 -8.414 1 96.31 143 ALA A N 1
ATOM 1103 C CA . ALA A 1 143 ? -5.891 -4.332 -7.441 1 96.31 143 ALA A CA 1
ATOM 1104 C C . ALA A 1 143 ? -5.742 -2.812 -7.43 1 96.31 143 ALA A C 1
ATOM 1106 O O . ALA A 1 143 ? -6.16 -2.135 -8.375 1 96.31 143 ALA A O 1
ATOM 1107 N N . GLN A 1 144 ? -5.258 -2.311 -6.297 1 94.5 144 GLN A N 1
ATOM 1108 C CA . GLN A 1 144 ? -4.801 -0.934 -6.156 1 94.5 144 GLN A CA 1
ATOM 1109 C C . GLN A 1 144 ? -3.295 -0.829 -6.395 1 94.5 144 GLN A C 1
ATOM 1111 O O . GLN A 1 144 ? -2.52 -1.62 -5.852 1 94.5 144 GLN A O 1
ATOM 1116 N N . GLN A 1 145 ? -2.986 0.102 -7.23 1 94.88 145 GLN A N 1
ATOM 1117 C CA . GLN A 1 145 ? -1.584 0.344 -7.555 1 94.88 145 GLN A CA 1
ATOM 1118 C C . GLN A 1 145 ? -1.057 1.577 -6.824 1 94.88 145 GLN A C 1
ATOM 1120 O O . GLN A 1 145 ? -1.212 2.701 -7.305 1 94.88 145 GLN A O 1
ATOM 1125 N N . LEU A 1 146 ? -0.299 1.377 -5.816 1 93.88 146 LEU A N 1
ATOM 1126 C CA . LEU A 1 146 ? 0.098 2.514 -4.992 1 93.88 146 LEU A CA 1
ATOM 1127 C C . LEU A 1 146 ? 1.181 3.334 -5.688 1 93.88 146 LEU A C 1
ATOM 1129 O O . LEU A 1 146 ? 1.323 4.531 -5.426 1 93.88 146 LEU A O 1
ATOM 1133 N N . CYS A 1 147 ? 1.978 2.723 -6.535 1 92.25 147 CYS A N 1
ATOM 1134 C CA . CYS A 1 147 ? 3.016 3.469 -7.238 1 92.25 147 CYS A CA 1
ATOM 1135 C C . CYS A 1 147 ? 2.41 4.594 -8.07 1 92.25 147 CYS A C 1
ATOM 1137 O O . CYS A 1 147 ? 3.059 5.617 -8.305 1 92.25 147 CYS A O 1
ATOM 1139 N N . MET A 1 148 ? 1.204 4.418 -8.391 1 87 148 MET A N 1
ATOM 1140 C CA . MET A 1 148 ? 0.529 5.43 -9.195 1 87 148 MET A CA 1
ATOM 1141 C C . MET A 1 148 ? -0.277 6.379 -8.312 1 87 148 MET A C 1
ATOM 1143 O O . MET A 1 148 ? -0.286 7.59 -8.547 1 87 148 MET A O 1
ATOM 1147 N N . THR A 1 149 ? -0.875 5.848 -7.305 1 88.06 149 THR A N 1
ATOM 1148 C CA . THR A 1 149 ? -1.753 6.66 -6.473 1 88.06 149 THR A CA 1
ATOM 1149 C C . THR A 1 149 ? -0.94 7.562 -5.551 1 88.06 149 THR A C 1
ATOM 1151 O O . THR A 1 149 ? -1.296 8.727 -5.336 1 88.06 149 THR A O 1
ATOM 1154 N N . MET A 1 150 ? 0.149 7.129 -5.102 1 90 150 MET A N 1
ATOM 1155 C CA . MET A 1 150 ? 0.962 7.898 -4.164 1 90 150 MET A CA 1
ATOM 1156 C C . MET A 1 150 ? 1.64 9.07 -4.863 1 90 150 MET A C 1
ATOM 1158 O O . MET A 1 150 ? 2.029 10.047 -4.215 1 90 150 MET A O 1
ATOM 1162 N N . ARG A 1 151 ? 1.795 8.914 -6.137 1 85.88 151 ARG A N 1
ATOM 1163 C CA . ARG A 1 151 ? 2.424 9.984 -6.91 1 85.88 151 ARG A CA 1
ATOM 1164 C C . ARG A 1 151 ? 1.38 10.953 -7.457 1 85.88 151 ARG A C 1
ATOM 1166 O O . ARG A 1 151 ? 1.724 11.945 -8.094 1 85.88 151 ARG A O 1
ATOM 1173 N N . GLY A 1 152 ? 0.135 10.625 -7.211 1 82.5 152 GLY A N 1
ATOM 1174 C CA . GLY A 1 152 ? -0.935 11.508 -7.648 1 82.5 152 GLY A CA 1
ATOM 1175 C C . GLY A 1 152 ? -1.35 11.273 -9.086 1 82.5 152 GLY A C 1
ATOM 1176 O O . GLY A 1 152 ? -2.137 12.039 -9.648 1 82.5 152 GLY A O 1
ATOM 1177 N N . ASP A 1 153 ? -0.78 10.203 -9.719 1 80.19 153 ASP A N 1
ATOM 1178 C CA . ASP A 1 153 ? -1.105 9.914 -11.109 1 80.19 153 ASP A CA 1
ATOM 1179 C C . ASP A 1 153 ? -2.514 9.336 -11.242 1 80.19 153 ASP A C 1
ATOM 1181 O O . ASP A 1 153 ? -3.139 9.438 -12.297 1 80.19 153 ASP A O 1
ATOM 1185 N N . LEU A 1 154 ? -2.973 8.734 -10.188 1 77.38 154 LEU A N 1
ATOM 1186 C CA . LEU A 1 154 ? -4.324 8.195 -10.086 1 77.38 154 LEU A CA 1
ATOM 1187 C C . LEU A 1 154 ? -5.012 8.688 -8.82 1 77.38 154 LEU A C 1
ATOM 1189 O O . LEU A 1 154 ? -4.355 8.922 -7.801 1 77.38 154 LEU A O 1
ATOM 1193 N N . ALA A 1 155 ? -6.273 8.781 -9.031 1 77.62 155 ALA A N 1
ATOM 1194 C CA . ALA A 1 155 ? -7.059 9.195 -7.871 1 77.62 155 ALA A CA 1
ATOM 1195 C C . ALA A 1 155 ? -7.012 8.141 -6.77 1 77.62 155 ALA A C 1
ATOM 1197 O O . ALA A 1 155 ? -6.809 6.957 -7.043 1 77.62 155 ALA A O 1
ATOM 1198 N N . HIS A 1 156 ? -7.164 8.594 -5.637 1 80.88 156 HIS A N 1
ATOM 1199 C CA . HIS A 1 156 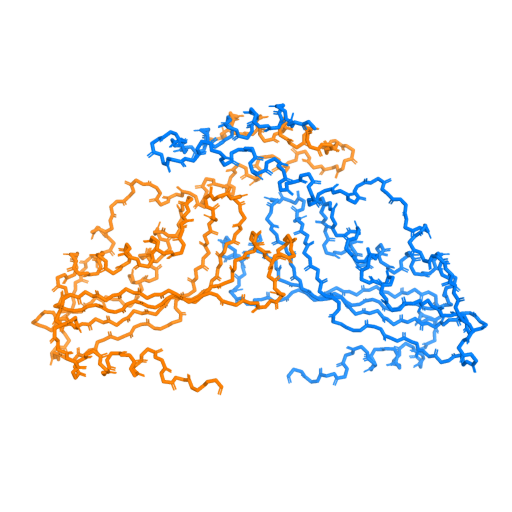? -7.262 7.68 -4.504 1 80.88 156 HIS A CA 1
ATOM 1200 C C . HIS A 1 156 ? -8.398 6.68 -4.699 1 80.88 156 HIS A C 1
ATOM 1202 O O . HIS A 1 156 ? -9.477 7.047 -5.16 1 80.88 156 HIS A O 1
ATOM 1208 N N . GLY A 1 157 ? -8.117 5.48 -4.418 1 80.88 157 GLY A N 1
ATOM 1209 C CA . GLY A 1 157 ? -9.172 4.477 -4.477 1 80.88 157 GLY A CA 1
ATOM 1210 C C . GLY A 1 157 ? -9.297 3.83 -5.844 1 80.88 157 GLY A C 1
ATOM 1211 O O . GLY A 1 157 ? -10.062 2.881 -6.016 1 80.88 157 GLY A O 1
ATOM 1212 N N . THR A 1 158 ? -8.594 4.34 -6.844 1 88.06 158 THR A N 1
ATOM 1213 C CA . THR A 1 158 ? -8.641 3.744 -8.18 1 88.06 158 THR A CA 1
ATOM 1214 C C . THR A 1 158 ? -8.203 2.285 -8.133 1 88.06 158 THR A C 1
ATOM 1216 O O . THR A 1 158 ? -7.258 1.938 -7.422 1 88.06 158 THR A O 1
ATOM 1219 N N . ARG A 1 159 ? -8.984 1.507 -8.914 1 92.31 159 ARG A N 1
ATOM 1220 C CA . ARG A 1 159 ? -8.656 0.089 -9.023 1 92.31 159 ARG A CA 1
ATOM 1221 C C . ARG A 1 159 ? -8.344 -0.286 -10.469 1 92.31 159 ARG A C 1
ATOM 1223 O O . ARG A 1 159 ? -8.969 0.227 -11.398 1 92.31 159 ARG A O 1
ATOM 1230 N N . THR A 1 160 ? -7.406 -1.18 -10.641 1 94.19 160 THR A N 1
ATOM 1231 C CA . THR A 1 160 ? -7.047 -1.751 -11.93 1 94.19 160 THR A CA 1
ATOM 1232 C C . THR A 1 160 ? -7.508 -3.203 -12.031 1 94.19 160 THR A C 1
ATOM 1234 O O . THR A 1 160 ? -7.359 -3.971 -11.07 1 94.19 160 THR A O 1
ATOM 1237 N N . VAL A 1 161 ? -8.102 -3.529 -13.18 1 96.06 161 VAL A N 1
ATOM 1238 C CA . VAL A 1 161 ? -8.586 -4.891 -13.383 1 96.06 161 VAL A CA 1
ATOM 1239 C C . VAL A 1 161 ? -7.859 -5.531 -14.562 1 96.06 161 VAL A C 1
ATOM 1241 O O . VAL A 1 161 ? -7.684 -4.895 -15.609 1 96.06 161 VAL A O 1
ATOM 1244 N N . THR A 1 162 ? -7.344 -6.691 -14.406 1 97.25 162 THR A N 1
ATOM 1245 C CA . THR A 1 162 ? -6.75 -7.504 -15.461 1 97.25 162 THR A CA 1
ATOM 1246 C C . THR A 1 162 ? -7.418 -8.875 -15.531 1 97.25 162 THR A C 1
ATOM 1248 O O . THR A 1 162 ? -7.949 -9.359 -14.531 1 97.25 162 THR A O 1
ATOM 1251 N N . SER A 1 163 ? -7.465 -9.445 -16.703 1 96.75 163 SER A N 1
ATOM 1252 C CA . SER A 1 163 ? -8.031 -10.781 -16.875 1 96.75 163 SER A CA 1
ATOM 1253 C C . SER A 1 163 ? -7.211 -11.609 -17.859 1 96.75 163 SER A C 1
ATOM 1255 O O . SER A 1 163 ? -6.52 -11.062 -18.703 1 96.75 163 SER A O 1
ATOM 1257 N N . GLU A 1 164 ? -7.207 -12.852 -17.688 1 97.5 164 GLU A N 1
ATOM 1258 C CA . GLU A 1 164 ? -6.598 -13.844 -18.562 1 97.5 164 GLU A CA 1
ATOM 1259 C C . GLU A 1 164 ? -7.504 -15.055 -18.75 1 97.5 164 GLU A C 1
ATOM 1261 O O . GLU A 1 164 ? -8.07 -15.57 -17.781 1 97.5 164 GLU A O 1
ATOM 1266 N N . CYS A 1 165 ? -7.691 -15.453 -19.953 1 96 165 CYS A N 1
ATOM 1267 C CA . CYS A 1 165 ? -8.516 -16.609 -20.297 1 96 165 CYS A CA 1
ATOM 1268 C C . CYS A 1 165 ? -7.73 -17.609 -21.141 1 96 165 CYS A C 1
ATOM 1270 O O . CYS A 1 165 ? -7.027 -17.219 -22.078 1 96 165 CYS A O 1
ATOM 1272 N N . ASN A 1 166 ? -7.848 -18.891 -20.75 1 96.31 166 ASN A N 1
ATOM 1273 C CA . ASN A 1 166 ? -7.148 -19.953 -21.453 1 96.31 166 ASN A CA 1
ATOM 1274 C C . ASN A 1 166 ? -8.055 -21.156 -21.703 1 96.31 166 ASN A C 1
ATOM 1276 O O . ASN A 1 166 ? -9.109 -21.281 -21.078 1 96.31 166 ASN A O 1
ATOM 1280 N N . GLY A 1 167 ? -7.641 -22.031 -22.688 1 96.31 167 GLY A N 1
ATOM 1281 C CA . GLY A 1 167 ? -8.305 -23.312 -22.922 1 96.31 167 GLY A CA 1
ATOM 1282 C C . GLY A 1 167 ? -9.695 -23.141 -23.531 1 96.31 167 GLY A C 1
ATOM 1283 O O . GLY A 1 167 ? -9.914 -22.281 -24.375 1 96.31 167 GLY A O 1
ATOM 1284 N N . VAL A 1 168 ? -10.602 -24 -23.109 1 95.69 168 VAL A N 1
ATOM 1285 C CA . VAL A 1 168 ? -11.914 -24.109 -23.734 1 95.69 168 VAL A CA 1
ATOM 1286 C C . VAL A 1 168 ? -12.703 -22.828 -23.547 1 95.69 168 VAL A C 1
ATOM 1288 O O . VAL A 1 168 ? -13.633 -22.531 -24.297 1 95.69 168 VAL A O 1
ATOM 1291 N N . PHE A 1 169 ? -12.367 -22.062 -22.531 1 94.56 169 PHE A N 1
ATOM 1292 C CA . PHE A 1 169 ? -13.078 -20.812 -22.312 1 94.56 169 PHE A CA 1
ATOM 1293 C C . PHE A 1 169 ? -12.828 -19.844 -23.469 1 94.56 169 PHE A C 1
ATOM 1295 O O . PHE A 1 169 ? -13.672 -19 -23.766 1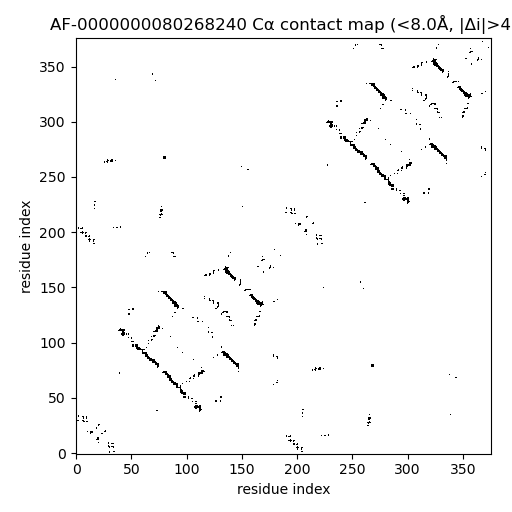 94.56 169 PHE A O 1
ATOM 1302 N N . LYS A 1 170 ? -11.758 -19.938 -24.062 1 91.56 170 LYS A N 1
ATOM 1303 C CA . LYS A 1 170 ? -11.43 -19.047 -25.172 1 91.56 170 LYS A CA 1
ATOM 1304 C C . LYS A 1 170 ? -12.219 -19.438 -26.422 1 91.56 170 LYS A C 1
ATOM 1306 O O . LYS A 1 170 ? -12.484 -18.594 -27.281 1 91.56 170 LYS A O 1
ATOM 1311 N N . GLU A 1 171 ? -12.578 -20.703 -26.484 1 92.75 171 GLU A N 1
ATOM 1312 C CA . GLU A 1 171 ? -13.141 -21.25 -27.719 1 92.75 171 GLU A CA 1
ATOM 1313 C C . GLU A 1 171 ? -14.664 -21.312 -27.641 1 92.75 171 GLU A C 1
ATOM 1315 O O . GLU A 1 171 ? -15.344 -21.297 -28.672 1 92.75 171 GLU A O 1
ATOM 1320 N N . ASP A 1 172 ? -15.18 -21.484 -26.484 1 94 172 ASP A N 1
ATOM 1321 C CA . ASP A 1 172 ? -16.609 -21.656 -26.25 1 94 172 ASP A CA 1
ATOM 1322 C C . ASP A 1 172 ? -17.203 -20.438 -25.547 1 94 172 ASP A C 1
ATOM 1324 O O . ASP A 1 172 ? -17.062 -20.266 -24.344 1 94 172 ASP A O 1
ATOM 1328 N N . THR A 1 173 ? -17.969 -19.75 -26.312 1 92.06 173 THR A N 1
ATOM 1329 C CA . THR A 1 173 ? -18.516 -18.484 -25.844 1 92.06 173 THR A CA 1
ATOM 1330 C C . THR A 1 173 ? -19.453 -18.703 -24.672 1 92.06 173 THR A C 1
ATOM 1332 O O . THR A 1 173 ? -19.484 -17.906 -23.719 1 92.06 173 THR A O 1
ATOM 1335 N N . ALA A 1 174 ? -20.234 -19.703 -24.766 1 92.12 174 ALA A N 1
ATOM 1336 C CA . ALA A 1 174 ? -21.188 -19.984 -23.688 1 92.12 174 ALA A CA 1
ATOM 1337 C C . ALA A 1 174 ? -20.453 -20.281 -22.375 1 92.12 174 ALA A C 1
ATOM 1339 O O . ALA A 1 174 ? -20.828 -19.781 -21.312 1 92.12 174 ALA A O 1
ATOM 1340 N N . LEU A 1 175 ? -19.453 -21.094 -22.453 1 90.94 175 LEU A N 1
ATOM 1341 C CA . LEU A 1 175 ? -18.656 -21.422 -21.266 1 90.94 175 LEU A CA 1
ATOM 1342 C C . LEU A 1 175 ? -17.938 -20.188 -20.734 1 90.94 175 LEU A C 1
ATOM 1344 O O . LEU A 1 175 ? -17.844 -20 -19.531 1 90.94 175 LEU A O 1
ATOM 1348 N N . TYR A 1 176 ? -17.453 -19.422 -21.719 1 91.88 176 TYR A N 1
ATOM 1349 C CA . TYR A 1 176 ? -16.797 -18.172 -21.359 1 91.88 176 TYR A CA 1
ATOM 1350 C C . TYR A 1 176 ? -17.734 -17.266 -20.562 1 91.88 176 TYR A C 1
ATOM 1352 O O . TYR A 1 176 ? -17.375 -16.75 -19.5 1 91.88 176 TYR A O 1
ATOM 1360 N N . GLN A 1 177 ? -18.875 -17.109 -21 1 91.94 177 GLN A N 1
ATOM 1361 C CA . GLN A 1 177 ? -19.875 -16.266 -20.359 1 91.94 177 GLN A CA 1
ATOM 1362 C C . GLN A 1 177 ? -20.25 -16.812 -18.984 1 91.94 177 GLN A C 1
ATOM 1364 O O . GLN A 1 177 ? -20.406 -16.047 -18.031 1 91.94 177 GLN A O 1
ATOM 1369 N N . GLN A 1 178 ? -20.406 -18.031 -18.875 1 90.44 178 GLN A N 1
ATOM 1370 C CA . GLN A 1 178 ? -20.703 -18.656 -17.578 1 90.44 178 GLN A CA 1
ATOM 1371 C C . GLN A 1 178 ? -19.594 -18.391 -16.562 1 90.44 178 GLN A C 1
ATOM 1373 O O . GLN A 1 178 ? -19.875 -18.062 -15.414 1 90.44 178 GLN A O 1
ATOM 1378 N N . ALA A 1 179 ? -18.375 -18.562 -17.031 1 92.25 179 ALA A N 1
ATOM 1379 C CA . ALA A 1 179 ? -17.234 -18.328 -16.156 1 92.25 179 ALA A CA 1
ATOM 1380 C C . ALA A 1 179 ? -17.203 -16.875 -15.664 1 92.25 179 ALA A C 1
ATOM 1382 O O . ALA A 1 179 ? -16.984 -16.625 -14.477 1 92.25 179 ALA A O 1
ATOM 1383 N N . TRP A 1 180 ? -17.469 -15.977 -16.562 1 91.38 180 TRP A N 1
ATOM 1384 C CA . TRP A 1 180 ? -17.484 -14.555 -16.219 1 91.38 180 TRP A CA 1
ATOM 1385 C C . TRP A 1 180 ? -18.609 -14.258 -15.227 1 91.38 180 TRP A C 1
ATOM 1387 O O . TRP A 1 180 ? -18.406 -13.484 -14.281 1 91.38 180 TRP A O 1
ATOM 1397 N N . MET A 1 181 ? -19.734 -14.844 -15.422 1 89.5 181 MET A N 1
ATOM 1398 C CA . MET A 1 181 ? -20.875 -14.633 -14.531 1 89.5 181 MET A CA 1
ATOM 1399 C C . MET A 1 181 ? -20.547 -15.109 -13.117 1 89.5 181 MET A C 1
ATOM 1401 O O . MET A 1 181 ? -20.938 -14.461 -12.141 1 89.5 181 MET A O 1
ATOM 1405 N N . ILE A 1 182 ? -19.844 -16.141 -13.039 1 88 182 ILE A N 1
ATOM 1406 C CA . ILE A 1 182 ? -19.469 -16.688 -11.734 1 88 182 ILE A CA 1
ATOM 1407 C C . ILE A 1 182 ? -18.5 -15.75 -11.039 1 88 182 ILE A C 1
ATOM 1409 O O . ILE A 1 182 ? -18.594 -15.531 -9.828 1 88 182 ILE A O 1
ATOM 1413 N N . LEU A 1 183 ? -17.531 -15.195 -11.844 1 89.56 183 LEU A N 1
ATOM 1414 C CA . LEU A 1 183 ? -16.516 -14.344 -11.242 1 89.56 183 LEU A CA 1
ATOM 1415 C C . LEU A 1 183 ? -17.047 -12.93 -11.031 1 89.56 183 LEU A C 1
ATOM 1417 O O . LEU A 1 183 ? -16.594 -12.219 -10.133 1 89.56 183 LEU A O 1
ATOM 1421 N N . GLY A 1 184 ? -17.812 -12.344 -11.938 1 74.75 184 GLY A N 1
ATOM 1422 C CA . GLY A 1 184 ? -18.25 -10.953 -11.992 1 74.75 184 GLY A CA 1
ATOM 1423 C C . GLY A 1 184 ? -19.594 -10.719 -11.32 1 74.75 184 GLY A C 1
ATOM 1424 O O . GLY A 1 184 ? -20.047 -9.586 -11.234 1 74.75 184 GLY A O 1
ATOM 1425 N N . GLY A 1 185 ? -20.469 -11.648 -11.078 1 58.66 185 GLY A N 1
ATOM 1426 C CA . GLY A 1 185 ? -21.859 -11.359 -10.75 1 58.66 185 GLY A CA 1
ATOM 1427 C C . GLY A 1 185 ? -22.016 -10.422 -9.57 1 58.66 185 GLY A C 1
ATOM 1428 O O . GLY A 1 185 ? -23.125 -10.102 -9.164 1 58.66 185 GLY A O 1
ATOM 1429 N N . GLU A 1 186 ? -21.156 -10.266 -8.859 1 45 186 GLU A N 1
ATOM 1430 C CA . GLU A 1 186 ? -21.469 -9.32 -7.793 1 45 186 GLU A CA 1
ATOM 1431 C C . GLU A 1 186 ? -21.375 -7.883 -8.289 1 45 186 GLU A C 1
ATOM 1433 O O . GLU A 1 186 ? -20.422 -7.527 -9 1 45 186 GLU A O 1
ATOM 1438 N N . LYS A 1 187 ? -22.562 -7.23 -8.398 1 40.62 187 LYS A N 1
ATOM 1439 C CA . LYS A 1 187 ? -22.812 -5.836 -8.734 1 40.62 187 LYS A CA 1
ATOM 1440 C C . LYS A 1 187 ? -21.828 -4.906 -8.023 1 40.62 187 LYS A C 1
ATOM 1442 O O . LYS A 1 187 ? -21.578 -5.066 -6.832 1 40.62 187 LYS A O 1
ATOM 1447 N N . ALA A 1 188 ? -21.109 -3.965 -8.656 1 30.61 188 ALA A N 1
ATOM 1448 C CA . ALA A 1 188 ? -20.719 -2.635 -8.188 1 30.61 188 ALA A CA 1
ATOM 1449 C C . ALA A 1 188 ? -21.844 -1.994 -7.383 1 30.61 188 ALA A C 1
ATOM 1451 O O . ALA A 1 188 ? -23.016 -2.127 -7.73 1 30.61 188 ALA A O 1
ATOM 1452 N N . MET B 1 1 ? 19.078 16.641 -10.633 1 66.94 1 MET B N 1
ATOM 1453 C CA . MET B 1 1 ? 20.172 15.727 -10.938 1 66.94 1 MET B CA 1
ATOM 1454 C C . MET B 1 1 ? 19.922 14.359 -10.297 1 66.94 1 MET B C 1
ATOM 1456 O O . MET B 1 1 ? 19.297 14.266 -9.25 1 66.94 1 MET B O 1
ATOM 1460 N N . ALA B 1 2 ? 20.266 13.328 -11.086 1 81.69 2 ALA B N 1
ATOM 1461 C CA . ALA B 1 2 ? 20.031 11.961 -10.625 1 81.69 2 ALA B CA 1
ATOM 1462 C C . ALA B 1 2 ? 20.859 11.672 -9.375 1 81.69 2 ALA B C 1
ATOM 1464 O O . ALA B 1 2 ? 22.047 12.008 -9.305 1 81.69 2 ALA B O 1
ATOM 1465 N N . ASN B 1 3 ? 20.156 11.258 -8.312 1 95.19 3 ASN B N 1
ATOM 1466 C CA . ASN B 1 3 ? 20.781 10.844 -7.074 1 95.19 3 ASN B CA 1
ATOM 1467 C C . ASN B 1 3 ? 21.547 9.531 -7.246 1 95.19 3 ASN B C 1
ATOM 1469 O O . ASN B 1 3 ? 21.031 8.461 -6.922 1 95.19 3 ASN B O 1
ATOM 1473 N N . GLU B 1 4 ? 22.766 9.633 -7.777 1 97.38 4 GLU B N 1
ATOM 1474 C CA . GLU B 1 4 ? 23.562 8.461 -8.164 1 97.38 4 GLU B CA 1
ATOM 1475 C C . GLU B 1 4 ? 23.844 7.566 -6.961 1 97.38 4 GLU B C 1
ATOM 1477 O O . GLU B 1 4 ? 23.875 6.34 -7.09 1 97.38 4 GLU B O 1
ATOM 1482 N N . ARG B 1 5 ? 24.062 8.203 -5.84 1 97.69 5 ARG B N 1
ATOM 1483 C CA . ARG B 1 5 ? 24.312 7.445 -4.625 1 97.69 5 ARG B CA 1
ATOM 1484 C C . ARG B 1 5 ? 23.125 6.562 -4.262 1 97.69 5 ARG B C 1
ATOM 1486 O O . ARG B 1 5 ? 23.297 5.383 -3.947 1 97.69 5 ARG B O 1
ATOM 1493 N N . ALA B 1 6 ? 21.953 7.109 -4.297 1 98.19 6 ALA B N 1
ATOM 1494 C CA . ALA B 1 6 ? 20.75 6.355 -4.004 1 98.19 6 ALA B CA 1
ATOM 1495 C C . ALA B 1 6 ? 20.531 5.25 -5.031 1 98.19 6 ALA B C 1
ATOM 1497 O O . ALA B 1 6 ? 20.156 4.129 -4.676 1 98.19 6 ALA B O 1
ATOM 1498 N N . ILE B 1 7 ? 20.766 5.547 -6.273 1 98.38 7 ILE B N 1
ATOM 1499 C CA . ILE B 1 7 ? 20.562 4.594 -7.359 1 98.38 7 ILE B CA 1
ATOM 1500 C C . ILE B 1 7 ? 21.484 3.396 -7.176 1 98.38 7 ILE B C 1
ATOM 1502 O O . ILE B 1 7 ? 21.047 2.246 -7.266 1 98.38 7 ILE B O 1
ATOM 1506 N N . LYS B 1 8 ? 22.719 3.65 -6.91 1 98.25 8 LYS B N 1
ATOM 1507 C CA . LYS B 1 8 ? 23.688 2.588 -6.703 1 98.25 8 LYS B CA 1
ATOM 1508 C C . LYS B 1 8 ? 23.344 1.738 -5.488 1 98.25 8 LYS B C 1
ATOM 1510 O O . LYS B 1 8 ? 23.422 0.509 -5.539 1 98.25 8 LYS B O 1
ATOM 1515 N N . ALA B 1 9 ? 22.984 2.398 -4.414 1 98.31 9 ALA B N 1
ATOM 1516 C CA . ALA B 1 9 ? 22.625 1.687 -3.191 1 98.31 9 ALA B CA 1
ATOM 1517 C C . ALA B 1 9 ? 21.406 0.787 -3.426 1 98.31 9 ALA B C 1
ATOM 1519 O O . ALA B 1 9 ? 21.375 -0.356 -2.963 1 98.31 9 ALA B O 1
ATOM 1520 N N . MET B 1 10 ? 20.422 1.295 -4.113 1 98.38 10 MET B N 1
ATOM 1521 C CA . MET B 1 10 ? 19.219 0.513 -4.395 1 98.38 10 MET B CA 1
ATOM 1522 C C . MET B 1 10 ? 19.547 -0.672 -5.301 1 98.38 10 MET B C 1
ATOM 1524 O O . MET B 1 10 ? 19.016 -1.767 -5.109 1 98.38 10 MET B O 1
ATOM 1528 N N . SER B 1 11 ? 20.391 -0.456 -6.301 1 98.38 11 SER B N 1
ATOM 1529 C CA . SER B 1 11 ? 20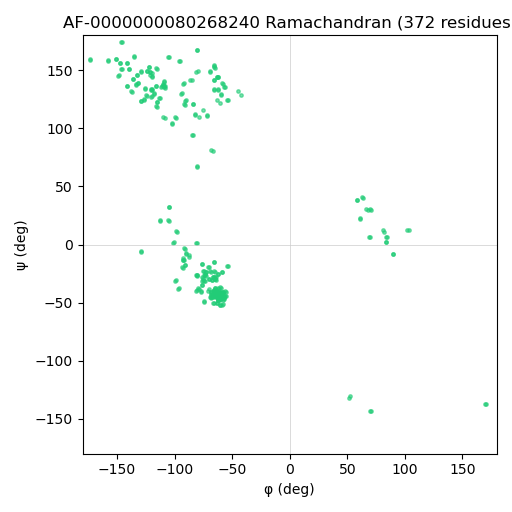.828 -1.562 -7.148 1 98.38 11 SER B CA 1
ATOM 1530 C C . SER B 1 11 ? 21.484 -2.666 -6.32 1 98.38 11 SER B C 1
ATOM 1532 O O . SER B 1 11 ? 21.156 -3.846 -6.484 1 98.38 11 SER B O 1
ATOM 1534 N N . GLU B 1 12 ? 22.312 -2.254 -5.449 1 98.19 12 GLU B N 1
ATOM 1535 C CA . GLU B 1 12 ? 22.984 -3.205 -4.57 1 98.19 12 GLU B CA 1
ATOM 1536 C C . GLU B 1 12 ? 21.984 -3.926 -3.672 1 98.19 12 GLU B C 1
ATOM 1538 O O . GLU B 1 12 ? 22.109 -5.133 -3.445 1 98.19 12 GLU B O 1
ATOM 1543 N N . PHE B 1 13 ? 21.094 -3.215 -3.146 1 98.56 13 PHE B N 1
ATOM 1544 C CA . PHE B 1 13 ? 20.078 -3.791 -2.275 1 98.56 13 PHE B CA 1
ATOM 1545 C C . PHE B 1 13 ? 19.281 -4.875 -3.002 1 98.56 13 PHE B C 1
ATOM 1547 O O . PHE B 1 13 ? 19.125 -5.984 -2.488 1 98.56 13 PHE B O 1
ATOM 1554 N N . LEU B 1 14 ? 18.766 -4.543 -4.211 1 98.31 14 LEU B N 1
ATOM 1555 C CA . LEU B 1 14 ? 17.969 -5.484 -4.996 1 98.31 14 LEU B CA 1
ATOM 1556 C C . LEU B 1 14 ? 18.766 -6.754 -5.289 1 98.31 14 LEU B C 1
ATOM 1558 O O . LEU B 1 14 ? 18.25 -7.863 -5.156 1 98.31 14 LEU B O 1
ATOM 1562 N N . GLU B 1 15 ? 20.031 -6.602 -5.617 1 97.56 15 GLU B N 1
ATOM 1563 C CA . GLU B 1 15 ? 20.875 -7.766 -5.871 1 97.56 15 GLU B CA 1
ATOM 1564 C C . GLU B 1 15 ? 21.078 -8.594 -4.605 1 97.56 15 GLU B C 1
ATOM 1566 O O . GLU B 1 15 ? 21.047 -9.828 -4.652 1 97.56 15 GLU B O 1
ATOM 1571 N N . ALA B 1 16 ? 21.234 -7.883 -3.549 1 97.69 16 ALA B N 1
ATOM 1572 C CA . ALA B 1 16 ? 21.484 -8.547 -2.271 1 97.69 16 ALA B CA 1
ATOM 1573 C C . ALA B 1 16 ? 20.281 -9.375 -1.842 1 97.69 16 ALA B C 1
ATOM 1575 O O . ALA B 1 16 ? 20.438 -10.391 -1.155 1 97.69 16 ALA B O 1
ATOM 1576 N N . VAL B 1 17 ? 19.109 -8.961 -2.281 1 96.62 17 VAL B N 1
ATOM 1577 C CA . VAL B 1 17 ? 17.922 -9.711 -1.886 1 96.62 17 VAL B CA 1
ATOM 1578 C C . VAL B 1 17 ? 17.516 -10.672 -3.004 1 96.62 17 VAL B C 1
ATOM 1580 O O . VAL B 1 17 ? 16.406 -11.195 -3.014 1 96.62 17 VAL B O 1
ATOM 1583 N N . GLY B 1 18 ? 18.344 -10.875 -3.977 1 96.06 18 GLY B N 1
ATOM 1584 C CA . GLY B 1 18 ? 18.203 -11.984 -4.91 1 96.06 18 GLY B CA 1
ATOM 1585 C C . GLY B 1 18 ? 17.625 -11.578 -6.246 1 96.06 18 GLY B C 1
ATOM 1586 O O . GLY B 1 18 ? 17.312 -12.43 -7.078 1 96.06 18 GLY B O 1
ATOM 1587 N N . VAL B 1 19 ? 17.547 -10.273 -6.516 1 96.94 19 VAL B N 1
ATOM 1588 C CA . VAL B 1 19 ? 16.953 -9.82 -7.77 1 96.94 19 VAL B CA 1
ATOM 1589 C C . VAL B 1 19 ? 18.047 -9.68 -8.836 1 96.94 19 VAL B C 1
ATOM 1591 O O . VAL B 1 19 ? 19.031 -8.969 -8.633 1 96.94 19 VAL B O 1
ATOM 1594 N N . ASP B 1 20 ? 17.891 -10.414 -9.891 1 96.38 20 ASP B N 1
ATOM 1595 C CA . ASP B 1 20 ? 18.703 -10.188 -11.078 1 96.38 20 ASP B CA 1
ATOM 1596 C C . ASP B 1 20 ? 18.125 -9.086 -11.953 1 96.38 20 ASP B C 1
ATOM 1598 O O . ASP B 1 20 ? 17.312 -9.352 -12.836 1 96.38 20 ASP B O 1
ATOM 1602 N N . ILE B 1 21 ? 18.594 -7.938 -11.742 1 96.88 21 ILE B N 1
ATOM 1603 C CA . ILE B 1 21 ? 18.031 -6.723 -12.32 1 96.88 21 ILE B CA 1
ATOM 1604 C C . ILE B 1 21 ? 18.062 -6.812 -13.844 1 96.88 21 ILE B C 1
ATOM 1606 O O . ILE B 1 21 ? 17.078 -6.492 -14.508 1 96.88 21 ILE B O 1
ATOM 1610 N N . LYS B 1 22 ? 19.156 -7.254 -14.422 1 95.62 22 LYS B N 1
ATOM 1611 C CA . LYS B 1 22 ? 19.312 -7.332 -15.867 1 95.62 22 LYS B CA 1
ATOM 1612 C C . LYS B 1 22 ? 18.391 -8.398 -16.469 1 95.62 22 LYS B C 1
ATOM 1614 O O . LYS B 1 22 ? 17.672 -8.141 -17.438 1 95.62 22 LYS B O 1
ATOM 1619 N N . ALA B 1 23 ? 18.359 -9.531 -15.867 1 95.56 23 ALA B N 1
ATOM 1620 C CA . ALA B 1 23 ? 17.547 -10.648 -16.359 1 95.56 23 ALA B CA 1
ATOM 1621 C C . ALA B 1 23 ? 16.062 -10.305 -16.344 1 95.56 23 ALA B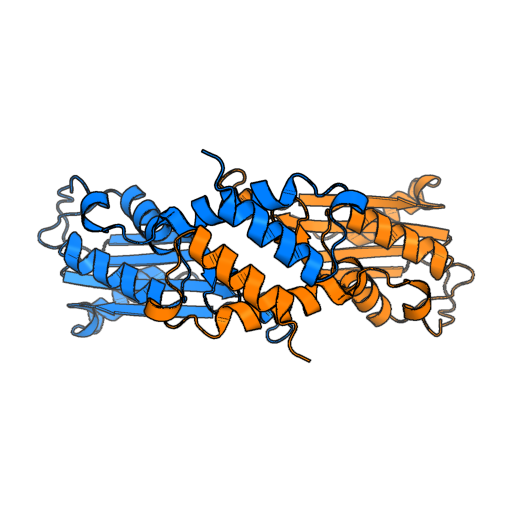 C 1
ATOM 1623 O O . ALA B 1 23 ? 15.305 -10.766 -17.203 1 95.56 23 ALA B O 1
ATOM 1624 N N . ARG B 1 24 ? 15.719 -9.367 -15.453 1 95.25 24 ARG B N 1
ATOM 1625 C CA . ARG B 1 24 ? 14.305 -9.062 -15.281 1 95.25 24 ARG B CA 1
ATOM 1626 C C . ARG B 1 24 ? 13.922 -7.781 -16.016 1 95.25 24 ARG B C 1
ATOM 1628 O O . ARG B 1 24 ? 12.773 -7.34 -15.945 1 95.25 24 ARG B O 1
ATOM 1635 N N . GLY B 1 25 ? 14.828 -7.211 -16.656 1 95.5 25 GLY B N 1
ATOM 1636 C CA . GLY B 1 25 ? 14.523 -5.965 -17.344 1 95.5 25 GLY B CA 1
ATOM 1637 C C . GLY B 1 25 ? 14.227 -4.82 -16.391 1 95.5 25 GLY B C 1
ATOM 1638 O O . GLY B 1 25 ? 13.398 -3.955 -16.688 1 95.5 25 GLY B O 1
ATOM 1639 N N . MET B 1 26 ? 14.844 -4.859 -15.195 1 96.69 26 MET B N 1
ATOM 1640 C CA . MET B 1 26 ? 14.57 -3.889 -14.141 1 96.69 26 MET B CA 1
ATOM 1641 C C . MET B 1 26 ? 15.711 -2.881 -14.023 1 96.69 26 MET B C 1
ATOM 1643 O O . MET B 1 26 ? 15.953 -2.336 -12.938 1 96.69 26 MET B O 1
ATOM 1647 N N . GLU B 1 27 ? 16.359 -2.562 -15.117 1 97.06 27 GLU B N 1
ATOM 1648 C CA . GLU B 1 27 ? 17.547 -1.712 -15.102 1 97.06 27 GLU B CA 1
ATOM 1649 C C . GLU B 1 27 ? 17.203 -0.284 -14.688 1 97.06 27 GLU B C 1
ATOM 1651 O O . GLU B 1 27 ? 18.031 0.421 -14.109 1 97.06 27 GLU B O 1
ATOM 1656 N N . LYS B 1 28 ? 16.016 0.125 -15 1 97.31 28 LYS B N 1
ATOM 1657 C CA . LYS B 1 28 ? 15.602 1.491 -14.688 1 97.31 28 LYS B CA 1
ATOM 1658 C C . LYS B 1 28 ? 14.953 1.57 -13.305 1 97.31 28 LYS B C 1
ATOM 1660 O O . LYS B 1 28 ? 14.695 2.664 -12.797 1 97.31 28 LYS B O 1
ATOM 1665 N N . THR B 1 29 ? 14.719 0.439 -12.664 1 97.62 29 THR B N 1
ATOM 1666 C CA . THR B 1 29 ? 13.961 0.372 -11.414 1 97.62 29 THR B CA 1
ATOM 1667 C C . THR B 1 29 ? 14.703 1.095 -10.297 1 97.62 29 THR B C 1
ATOM 1669 O O . THR B 1 29 ? 14.117 1.911 -9.586 1 97.62 29 THR B O 1
ATOM 1672 N N . PRO B 1 30 ? 16.031 0.91 -10.141 1 98 30 PRO B N 1
ATOM 1673 C CA . PRO B 1 30 ? 16.719 1.611 -9.047 1 98 30 PRO B CA 1
ATOM 1674 C C . PRO B 1 30 ? 16.562 3.129 -9.133 1 98 30 PRO B C 1
ATOM 1676 O O . PRO B 1 30 ? 16.344 3.793 -8.117 1 98 30 PRO B O 1
ATOM 1679 N N . ALA B 1 31 ? 16.656 3.654 -10.312 1 97.88 31 ALA B N 1
ATOM 1680 C CA . ALA B 1 31 ? 16.5 5.094 -10.508 1 97.88 31 ALA B CA 1
ATOM 1681 C C . ALA B 1 31 ? 15.086 5.547 -10.172 1 97.88 31 ALA B C 1
ATOM 1683 O O . ALA B 1 31 ? 14.891 6.582 -9.531 1 97.88 31 ALA B O 1
ATOM 1684 N N . ARG B 1 32 ? 14.133 4.785 -10.609 1 97.06 32 ARG B N 1
ATOM 1685 C CA . ARG B 1 32 ? 12.734 5.113 -10.352 1 97.06 32 ARG B CA 1
ATOM 1686 C C . ARG B 1 32 ? 12.422 5.043 -8.859 1 97.06 32 ARG B C 1
ATOM 1688 O O . ARG B 1 32 ? 11.664 5.859 -8.344 1 97.06 32 ARG B O 1
ATOM 1695 N N . VAL B 1 33 ? 13.023 4.062 -8.188 1 97.56 33 VAL B N 1
ATOM 1696 C CA . VAL B 1 33 ? 12.836 3.938 -6.746 1 97.56 33 VAL B CA 1
ATOM 1697 C C . VAL B 1 33 ? 13.461 5.141 -6.039 1 97.56 33 VAL B C 1
ATOM 1699 O O . VAL B 1 33 ? 12.859 5.715 -5.133 1 97.56 33 VAL B O 1
ATOM 1702 N N . ALA B 1 34 ? 14.641 5.512 -6.441 1 97.56 34 ALA B N 1
ATOM 1703 C CA . ALA B 1 34 ? 15.297 6.676 -5.848 1 97.56 34 ALA B CA 1
ATOM 1704 C C . ALA B 1 34 ? 14.43 7.922 -5.992 1 97.56 34 ALA B C 1
ATOM 1706 O O . ALA B 1 34 ? 14.219 8.656 -5.023 1 97.56 34 ALA B O 1
ATOM 1707 N N . GLN B 1 35 ? 13.93 8.109 -7.145 1 96.5 35 GLN B N 1
ATOM 1708 C CA . GLN B 1 35 ? 13.062 9.258 -7.406 1 96.5 35 GLN B CA 1
ATOM 1709 C C . GLN B 1 35 ? 11.797 9.195 -6.562 1 96.5 35 GLN B C 1
ATOM 1711 O O . GLN B 1 35 ? 11.352 10.211 -6.02 1 96.5 35 GLN B O 1
ATOM 1716 N N . MET B 1 36 ? 11.242 8.031 -6.492 1 95.88 36 MET B N 1
ATOM 1717 C CA . MET B 1 36 ? 10.023 7.828 -5.707 1 95.88 36 MET B CA 1
ATOM 1718 C C . MET B 1 36 ? 10.258 8.211 -4.246 1 95.88 36 MET B C 1
ATOM 1720 O O . MET B 1 36 ? 9.461 8.953 -3.666 1 95.88 36 MET B O 1
ATOM 1724 N N . TYR B 1 37 ? 11.336 7.781 -3.699 1 96.69 37 TYR B N 1
ATOM 1725 C CA . TYR B 1 37 ? 11.594 8.023 -2.285 1 96.69 37 TYR B CA 1
ATOM 1726 C C . TYR B 1 37 ? 11.961 9.484 -2.039 1 96.69 37 TYR B C 1
ATOM 1728 O O . TYR B 1 37 ? 11.656 10.031 -0.98 1 96.69 37 TYR B O 1
ATOM 1736 N N . GLU B 1 38 ? 12.602 10.117 -3.012 1 95.94 38 GLU B N 1
ATOM 1737 C CA . GLU B 1 38 ? 12.844 11.555 -2.896 1 95.94 38 GLU B CA 1
ATOM 1738 C C . GLU B 1 38 ? 11.539 12.336 -2.828 1 95.94 38 GLU B C 1
ATOM 1740 O O . GLU B 1 38 ? 11.422 13.297 -2.066 1 95.94 38 GLU B O 1
ATOM 1745 N N . PHE B 1 39 ? 10.664 11.883 -3.609 1 95.62 39 PHE B N 1
ATOM 1746 C CA . PHE B 1 39 ? 9.344 12.508 -3.598 1 95.62 39 PHE B CA 1
ATOM 1747 C C . PHE B 1 39 ? 8.625 12.219 -2.287 1 95.62 39 PHE B C 1
ATOM 1749 O O . PHE B 1 39 ? 8.109 13.133 -1.642 1 95.62 39 PHE B O 1
ATOM 1756 N N . LEU B 1 40 ? 8.648 10.977 -1.815 1 95.81 40 LEU B N 1
ATOM 1757 C CA . LEU B 1 40 ? 7.914 10.547 -0.632 1 95.81 40 LEU B CA 1
ATOM 1758 C C . LEU B 1 40 ? 8.516 11.148 0.633 1 95.81 40 LEU B C 1
ATOM 1760 O O . LEU B 1 40 ? 7.859 11.195 1.676 1 95.81 40 LEU B O 1
ATOM 1764 N N . PHE B 1 41 ? 9.766 11.602 0.573 1 97.44 41 PHE B N 1
ATOM 1765 C CA . PHE B 1 41 ? 10.422 12.125 1.765 1 97.44 41 PHE B CA 1
ATOM 1766 C C . PHE B 1 41 ? 10.672 13.617 1.631 1 97.44 41 PHE B C 1
ATOM 1768 O O . PHE B 1 41 ? 11.477 14.188 2.371 1 97.44 41 PHE B O 1
ATOM 1775 N N . ASN B 1 42 ? 9.938 14.281 0.741 1 96.38 42 ASN B N 1
ATOM 1776 C CA . ASN B 1 42 ? 10.203 15.688 0.464 1 96.38 42 ASN B CA 1
ATOM 1777 C C . ASN B 1 42 ? 9.578 16.594 1.518 1 96.38 42 ASN B C 1
ATOM 1779 O O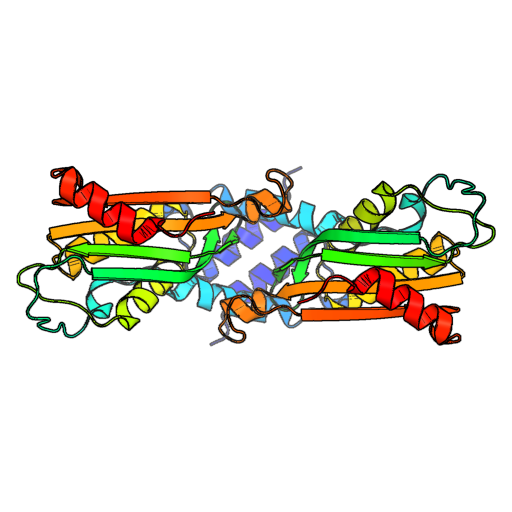 . ASN B 1 42 ? 9.742 17.812 1.465 1 96.38 42 ASN B O 1
ATOM 1783 N N . GLY B 1 43 ? 8.953 16.094 2.496 1 96.94 43 GLY B N 1
ATOM 1784 C CA . GLY B 1 43 ? 8.422 16.891 3.6 1 96.94 43 GLY B CA 1
ATOM 1785 C C . GLY B 1 43 ? 9.383 17.016 4.762 1 96.94 43 GLY B C 1
ATOM 1786 O O . GLY B 1 43 ? 9.172 17.812 5.668 1 96.94 43 GLY B O 1
ATOM 1787 N N . MET B 1 44 ? 10.445 16.188 4.781 1 96.12 44 MET B N 1
ATOM 1788 C CA . MET B 1 44 ? 11.398 16.172 5.883 1 96.12 44 MET B CA 1
ATOM 1789 C C . MET B 1 44 ? 12.055 17.531 6.059 1 96.12 44 MET B C 1
ATOM 1791 O O . MET B 1 44 ? 12.5 18.141 5.086 1 96.12 44 MET B O 1
ATOM 1795 N N . GLY B 1 45 ? 12.023 18.016 7.262 1 94.06 45 GLY B N 1
ATOM 1796 C CA . GLY B 1 45 ? 12.734 19.234 7.609 1 94.06 45 GLY B CA 1
ATOM 1797 C C . GLY B 1 45 ? 11.961 20.5 7.27 1 94.06 45 GLY B C 1
ATOM 1798 O O . GLY B 1 45 ? 12.445 21.609 7.5 1 94.06 45 GLY B O 1
ATOM 1799 N N . LYS B 1 46 ? 10.789 20.375 6.781 1 96.5 46 LYS B N 1
ATOM 1800 C CA . LYS B 1 46 ? 10.008 21.547 6.402 1 96.5 46 LYS B CA 1
ATOM 1801 C C . LYS B 1 46 ? 9.109 22 7.551 1 96.5 46 LYS B C 1
ATOM 1803 O O . LYS B 1 46 ? 8.531 21.188 8.266 1 96.5 46 LYS B O 1
ATOM 1808 N N . GLU B 1 47 ? 9.117 23.328 7.648 1 97 47 GLU B N 1
ATOM 1809 C CA . GLU B 1 47 ? 8.211 23.922 8.633 1 97 47 GLU B CA 1
ATOM 1810 C C . GLU B 1 47 ? 6.785 23.984 8.094 1 97 47 GLU B C 1
ATOM 1812 O O . GLU B 1 47 ? 6.578 24.188 6.898 1 97 47 GLU B O 1
ATOM 1817 N N . THR B 1 48 ? 5.816 23.875 9.008 1 97.31 48 THR B N 1
ATOM 1818 C CA . THR B 1 48 ? 4.422 23.844 8.57 1 97.31 48 THR B CA 1
ATOM 1819 C C . THR B 1 48 ? 3.834 25.25 8.531 1 97.31 48 THR B C 1
ATOM 1821 O O . THR B 1 48 ? 2.846 25.5 7.836 1 97.31 48 THR B O 1
ATOM 1824 N N . GLU B 1 49 ? 4.383 26.234 9.156 1 95.62 49 GLU B N 1
ATOM 1825 C CA . GLU B 1 49 ? 3.84 27.578 9.297 1 95.62 49 GLU B CA 1
ATOM 1826 C C . GLU B 1 49 ? 3.637 28.234 7.938 1 95.62 49 GLU B C 1
ATOM 1828 O O . GLU B 1 49 ? 2.594 28.844 7.684 1 95.62 49 GLU B O 1
ATOM 1833 N N . PRO B 1 50 ? 4.57 28.094 7.023 1 95.25 50 PRO B N 1
ATOM 1834 C CA . PRO B 1 50 ? 4.43 28.766 5.73 1 95.25 50 PRO B CA 1
ATOM 1835 C C . PRO B 1 50 ? 3.264 28.234 4.906 1 95.25 50 PRO B C 1
ATOM 1837 O O . PRO B 1 50 ? 2.842 28.875 3.939 1 95.25 50 PRO B O 1
ATOM 1840 N N . LEU B 1 51 ? 2.721 27.094 5.25 1 94.5 51 LEU B N 1
ATOM 1841 C CA . LEU B 1 51 ? 1.679 26.453 4.449 1 94.5 51 LEU B CA 1
ATOM 1842 C C . LEU B 1 51 ? 0.374 27.234 4.535 1 94.5 51 LEU B C 1
ATOM 1844 O O . LEU B 1 51 ? -0.446 27.188 3.617 1 94.5 51 LEU B O 1
ATOM 1848 N N . TRP B 1 52 ? 0.04 27.922 5.562 1 92.69 52 TRP B N 1
ATOM 1849 C CA . TRP B 1 52 ? -1.282 28.453 5.883 1 92.69 52 TRP B CA 1
ATOM 1850 C C . TRP B 1 52 ? -1.554 29.75 5.117 1 92.69 52 TRP B C 1
ATOM 1852 O O . TRP B 1 52 ? -2.699 30.047 4.77 1 92.69 52 TRP B O 1
ATOM 1862 N N . GLY B 1 53 ? -0.582 30.406 4.801 1 88 53 GLY B N 1
ATOM 1863 C CA . GLY B 1 53 ? -0.786 31.656 4.082 1 88 53 GLY B CA 1
ATOM 1864 C C . GLY B 1 53 ? -1.77 32.594 4.766 1 88 53 GLY B C 1
ATOM 1865 O O . GLY B 1 53 ? -1.66 32.844 5.969 1 88 53 GLY B O 1
ATOM 1866 N N . GLU B 1 54 ? -2.771 33.094 3.896 1 85.5 54 GLU B N 1
ATOM 1867 C CA . GLU B 1 54 ? -3.756 34.031 4.422 1 85.5 54 GLU B CA 1
ATOM 1868 C C . GLU B 1 54 ? -4.938 33.312 5.051 1 85.5 54 GLU B C 1
ATOM 1870 O O . GLU B 1 54 ? -5.332 32.25 4.582 1 85.5 54 GLU B O 1
ATOM 1875 N N . THR B 1 55 ? -5.375 33.875 6.109 1 88.38 55 THR B N 1
ATOM 1876 C CA . THR B 1 55 ? -6.594 33.375 6.746 1 88.38 55 THR B CA 1
ATOM 1877 C C . THR B 1 55 ? -7.762 34.312 6.484 1 88.38 55 THR B C 1
ATOM 1879 O O . THR B 1 55 ? -7.562 35.438 6.004 1 88.38 55 THR B O 1
ATOM 1882 N N . PHE B 1 56 ? -8.922 33.75 6.684 1 88.44 56 PHE B N 1
ATOM 1883 C CA . PHE B 1 56 ? -10.148 34.469 6.395 1 88.44 56 PHE B CA 1
ATOM 1884 C C . PHE B 1 56 ? -11.016 34.594 7.641 1 88.44 56 PHE B C 1
ATOM 1886 O O . PHE B 1 56 ? -11.016 33.719 8.492 1 88.44 56 PHE B O 1
ATOM 1893 N N . ASP B 1 57 ? -11.664 35.781 7.586 1 87.56 57 ASP B N 1
ATOM 1894 C CA . ASP B 1 57 ? -12.664 35.969 8.633 1 87.56 57 ASP B CA 1
ATOM 1895 C C . ASP B 1 57 ? -13.984 35.281 8.25 1 87.56 57 ASP B C 1
ATOM 1897 O O . ASP B 1 57 ? -14.648 35.719 7.301 1 87.56 57 ASP B O 1
ATOM 1901 N N . ALA B 1 58 ? -14.305 34.25 8.969 1 83.12 58 ALA B N 1
ATOM 1902 C CA . ALA B 1 58 ? -15.523 33.531 8.641 1 83.12 58 ALA B CA 1
ATOM 1903 C C . ALA B 1 58 ? -16.734 34.125 9.328 1 83.12 58 ALA B C 1
ATOM 1905 O O . ALA B 1 58 ? -17.891 33.844 8.969 1 83.12 58 ALA B O 1
ATOM 1906 N N . GLY B 1 59 ? -16.547 35.062 10.242 1 83.19 59 GLY B N 1
ATOM 1907 C CA . GLY B 1 59 ? -17.641 35.688 10.953 1 83.19 59 GLY B CA 1
ATOM 1908 C C . GLY B 1 59 ? -18.344 34.75 11.922 1 83.19 59 GLY B C 1
ATOM 1909 O O . GLY B 1 59 ? -19.5 34.938 12.266 1 83.19 59 GLY B O 1
ATOM 1910 N N . SER B 1 60 ? -17.812 33.594 12.086 1 81.12 60 SER B N 1
ATOM 1911 C CA . SER B 1 60 ? -18.375 32.594 13.016 1 81.12 60 SER B CA 1
ATOM 1912 C C . SER B 1 60 ? -17.281 31.984 13.891 1 81.12 60 SER B C 1
ATOM 1914 O O . SER B 1 60 ? -16.125 31.875 13.469 1 81.12 60 SER B O 1
ATOM 1916 N N . ASP B 1 61 ? -17.75 31.703 15.109 1 84 61 ASP B N 1
ATOM 1917 C CA . ASP B 1 61 ? -16.812 31.109 16.047 1 84 61 ASP B CA 1
ATOM 1918 C C . ASP B 1 61 ? -17.109 29.609 16.25 1 84 61 ASP B C 1
ATOM 1920 O O . ASP B 1 61 ? -16.719 29.031 17.266 1 84 61 ASP B O 1
ATOM 1924 N N . GLY B 1 62 ? -17.797 29.047 15.305 1 91 62 GLY B N 1
ATOM 1925 C CA . GLY B 1 62 ? -18.141 27.625 15.414 1 91 62 GLY B CA 1
ATOM 1926 C C . GLY B 1 62 ? -17.016 26.703 15 1 91 62 GLY B C 1
ATOM 1927 O O . GLY B 1 62 ? -15.992 27.156 14.477 1 91 62 GLY B O 1
ATOM 1928 N N . ILE B 1 63 ? -17.172 25.438 15.32 1 94.25 63 ILE B N 1
ATOM 1929 C CA . ILE B 1 63 ? -16.188 24.406 14.969 1 94.25 63 ILE B CA 1
ATOM 1930 C C . ILE B 1 63 ? -16.141 24.25 13.445 1 94.25 63 ILE B C 1
ATOM 1932 O O . ILE B 1 63 ? -17.172 24.219 12.781 1 94.25 63 ILE B O 1
ATOM 1936 N N . VAL B 1 64 ? -14.977 24.219 12.883 1 94.44 64 VAL B N 1
ATOM 1937 C CA . VAL B 1 64 ? -14.727 23.938 11.477 1 94.44 64 VAL B CA 1
ATOM 1938 C C . VAL B 1 64 ? -14.086 22.547 11.328 1 94.44 64 VAL B C 1
ATOM 1940 O O . VAL B 1 64 ? -13.211 22.188 12.117 1 94.44 64 VAL B O 1
ATOM 1943 N N . ALA B 1 65 ? -14.594 21.766 10.305 1 95.31 65 ALA B N 1
ATOM 1944 C CA . ALA B 1 65 ? -14.031 20.438 10.133 1 95.31 65 ALA B CA 1
ATOM 1945 C C . ALA B 1 65 ? -13.711 20.156 8.664 1 95.31 65 ALA B C 1
ATOM 1947 O O . ALA B 1 65 ? -14.438 20.594 7.77 1 95.31 65 ALA B O 1
ATOM 1948 N N . VAL B 1 66 ? -12.633 19.578 8.414 1 95.5 66 VAL B N 1
ATOM 1949 C CA . VAL B 1 66 ? -12.234 19 7.133 1 95.5 66 VAL B CA 1
ATOM 1950 C C . VAL B 1 66 ? -12.07 17.484 7.285 1 95.5 66 VAL B C 1
ATOM 1952 O O . VAL B 1 66 ? -11.211 17.031 8.039 1 95.5 66 VAL B O 1
ATOM 1955 N N . ARG B 1 67 ? -12.883 16.688 6.512 1 95.25 67 ARG B N 1
ATOM 1956 C CA . ARG B 1 67 ? -12.914 15.258 6.746 1 95.25 67 ARG B CA 1
ATOM 1957 C C . ARG B 1 67 ? -12.391 14.492 5.531 1 95.25 67 ARG B C 1
ATOM 1959 O O . ARG B 1 67 ? -12.484 14.977 4.402 1 95.25 67 ARG B O 1
ATOM 1966 N N . HIS B 1 68 ? -11.867 13.383 5.805 1 94.88 68 HIS B N 1
ATOM 1967 C CA . HIS B 1 68 ? -11.492 12.383 4.809 1 94.88 68 HIS B CA 1
ATOM 1968 C C . HIS B 1 68 ? -10.414 12.914 3.871 1 94.88 68 HIS B C 1
ATOM 1970 O O . HIS B 1 68 ? -10.531 12.781 2.648 1 94.88 68 HIS B O 1
ATOM 1976 N N . VAL B 1 69 ? -9.445 13.633 4.414 1 95.62 69 VAL B N 1
ATOM 1977 C CA . VAL B 1 69 ? -8.266 14.031 3.65 1 95.62 69 VAL B CA 1
ATOM 1978 C C . VAL B 1 69 ? -7.371 12.82 3.402 1 95.62 69 VAL B C 1
ATOM 1980 O O . VAL B 1 69 ? -6.773 12.281 4.336 1 95.62 69 VAL B O 1
ATOM 1983 N N . PRO B 1 70 ? -7.289 12.398 2.201 1 95.38 70 PRO B N 1
ATOM 1984 C CA . PRO B 1 70 ? -6.469 11.211 1.925 1 95.38 70 PRO B CA 1
ATOM 1985 C C . PRO B 1 70 ? -4.973 11.477 2.102 1 95.38 70 PRO B C 1
ATOM 1987 O O . PRO B 1 70 ? -4.516 12.609 1.909 1 95.38 70 PRO B O 1
ATOM 1990 N N . PHE B 1 71 ? -4.281 10.445 2.502 1 96.25 71 PHE B N 1
ATOM 1991 C CA . PHE B 1 71 ? -2.832 10.57 2.613 1 96.25 71 PHE B CA 1
ATOM 1992 C C . PHE B 1 71 ? -2.148 9.234 2.381 1 96.25 71 PHE B C 1
ATOM 1994 O O . PHE B 1 71 ? -2.793 8.18 2.441 1 96.25 71 PHE B O 1
ATOM 2001 N N . TYR B 1 72 ? -0.872 9.305 2.039 1 96.38 72 TYR B N 1
ATOM 2002 C CA . TYR B 1 72 ? 0.059 8.18 1.975 1 96.38 72 TYR B CA 1
ATOM 2003 C C . TYR B 1 72 ? 1.361 8.516 2.695 1 96.38 72 TYR B C 1
ATOM 2005 O O . TYR B 1 72 ? 1.871 9.633 2.586 1 96.38 72 TYR B O 1
ATOM 2013 N N . SER B 1 73 ? 1.833 7.574 3.395 1 97.5 73 SER B N 1
ATOM 2014 C CA . SER B 1 73 ? 3.115 7.73 4.074 1 97.5 73 SER B CA 1
ATOM 2015 C C . SER B 1 73 ? 3.879 6.41 4.125 1 97.5 73 SER B C 1
ATOM 2017 O O . SER B 1 73 ? 3.432 5.406 3.564 1 97.5 73 SER B O 1
ATOM 2019 N N . MET B 1 74 ? 5.109 6.449 4.617 1 97.5 74 MET B N 1
ATOM 2020 C CA . MET B 1 74 ? 5.953 5.266 4.758 1 97.5 74 MET B CA 1
ATOM 2021 C C . MET B 1 74 ? 6.242 4.973 6.227 1 97.5 74 MET B C 1
ATOM 2023 O O . MET B 1 74 ? 6.719 5.848 6.957 1 97.5 74 MET B O 1
ATOM 2027 N N . CYS B 1 75 ? 5.879 3.805 6.602 1 96.88 75 CYS B N 1
ATOM 2028 C CA . CYS B 1 75 ? 6.191 3.418 7.973 1 96.88 75 CYS B CA 1
ATOM 2029 C C . CYS B 1 75 ? 7.695 3.396 8.203 1 96.88 75 CYS B C 1
ATOM 2031 O O . CYS B 1 75 ? 8.43 2.729 7.477 1 96.88 75 CYS B O 1
ATOM 2033 N N . GLU B 1 76 ? 8.133 3.943 9.219 1 96.62 76 GLU B N 1
ATOM 2034 C CA . GLU B 1 76 ? 9.562 4.07 9.461 1 96.62 76 GLU B CA 1
ATOM 2035 C C . GLU B 1 76 ? 10.164 2.742 9.914 1 96.62 76 GLU B C 1
ATOM 2037 O O . GLU B 1 76 ? 11.391 2.574 9.906 1 96.62 76 GLU B O 1
ATOM 2042 N N . HIS B 1 77 ? 9.344 1.837 10.336 1 94.31 77 HIS B N 1
ATOM 2043 C CA . HIS B 1 77 ? 9.836 0.563 10.844 1 94.31 77 HIS B CA 1
ATOM 2044 C C . HIS B 1 77 ? 10.258 -0.36 9.703 1 94.31 77 HIS B C 1
ATOM 2046 O O . HIS B 1 77 ? 11.297 -1.017 9.781 1 94.31 77 HIS B O 1
ATOM 2052 N N . HIS B 1 78 ? 9.461 -0.398 8.578 1 95.31 78 HIS B N 1
ATOM 2053 C CA . HIS B 1 78 ? 9.703 -1.381 7.527 1 95.31 78 HIS B CA 1
ATOM 2054 C C . HIS B 1 78 ? 9.781 -0.717 6.156 1 95.31 78 HIS B C 1
ATOM 2056 O O . HIS B 1 78 ? 10.055 -1.382 5.152 1 95.31 78 HIS B O 1
ATOM 2062 N N . LEU B 1 79 ? 9.508 0.6 6.043 1 96.38 79 LEU B N 1
ATOM 2063 C CA . LEU B 1 79 ? 9.461 1.348 4.793 1 96.38 79 LEU B CA 1
ATOM 2064 C C . LEU B 1 79 ? 8.422 0.755 3.844 1 96.38 79 LEU B C 1
ATOM 2066 O O . LEU B 1 79 ? 8.703 0.562 2.656 1 96.38 79 LEU B O 1
ATOM 2070 N N . VAL B 1 80 ? 7.301 0.323 4.383 1 96.5 80 VAL B N 1
ATOM 2071 C CA . VAL B 1 80 ? 6.105 -0.084 3.65 1 96.5 80 VAL B CA 1
ATOM 2072 C C . VAL B 1 80 ? 4.996 0.945 3.857 1 96.5 80 VAL B C 1
ATOM 2074 O O . VAL B 1 80 ? 4.82 1.463 4.965 1 96.5 80 VAL B O 1
ATOM 2077 N N . PRO B 1 81 ? 4.258 1.229 2.812 1 97.12 81 PRO B N 1
ATOM 2078 C CA . PRO B 1 81 ? 3.277 2.314 2.904 1 97.12 81 PRO B CA 1
ATOM 2079 C C . PRO B 1 81 ? 2.178 2.033 3.928 1 97.12 81 PRO B C 1
ATOM 2081 O O . PRO B 1 81 ? 1.791 0.877 4.121 1 97.12 81 PRO B O 1
ATOM 2084 N N . PHE B 1 82 ? 1.746 3.018 4.59 1 96.69 82 PHE B N 1
ATOM 2085 C CA . PHE B 1 82 ? 0.427 3.096 5.203 1 96.69 82 PHE B CA 1
ATOM 2086 C C . PHE B 1 82 ? -0.347 4.297 4.676 1 96.69 82 PHE B C 1
ATOM 2088 O O . PHE B 1 82 ? 0.249 5.293 4.258 1 96.69 82 PHE B O 1
ATOM 2095 N N . PHE B 1 83 ? -1.587 4.16 4.613 1 96 83 PHE B N 1
ATOM 2096 C CA . PHE B 1 83 ? -2.402 5.176 3.957 1 96 83 PHE B CA 1
ATOM 2097 C C . PHE B 1 83 ? -3.844 5.117 4.453 1 96 83 PHE B C 1
ATOM 2099 O O . PHE B 1 83 ? -4.277 4.098 4.992 1 96 83 PHE B O 1
ATOM 2106 N N . GLY B 1 84 ? -4.555 6.227 4.281 1 95.62 84 GLY B N 1
ATOM 2107 C CA . GLY B 1 84 ? -5.934 6.355 4.727 1 95.62 84 GLY B CA 1
ATOM 2108 C C . GLY B 1 84 ? -6.457 7.777 4.652 1 95.62 84 GLY B C 1
ATOM 2109 O O . GLY B 1 84 ? -6.293 8.453 3.635 1 95.62 84 GLY B O 1
ATOM 2110 N N . GLU B 1 85 ? -7.141 8.102 5.688 1 96.94 85 GLU B N 1
ATOM 2111 C CA . GLU B 1 85 ? -7.77 9.422 5.695 1 96.94 85 GLU B CA 1
ATOM 2112 C C . GLU B 1 85 ? -7.582 10.117 7.039 1 96.94 85 GLU B C 1
ATOM 2114 O O . GLU B 1 85 ? -7.66 9.477 8.094 1 96.94 85 GLU B O 1
ATOM 2119 N N . ALA B 1 86 ? -7.383 11.391 6.941 1 97.5 86 ALA B N 1
ATOM 2120 C CA . ALA B 1 86 ? -7.324 12.242 8.125 1 97.5 86 ALA B CA 1
ATOM 2121 C C . ALA B 1 86 ? -8.539 13.172 8.188 1 97.5 86 ALA B C 1
ATOM 2123 O O . ALA B 1 86 ? -8.977 13.703 7.168 1 97.5 86 ALA B O 1
ATOM 2124 N N . SER B 1 87 ? -9.062 13.25 9.359 1 97.81 87 SER B N 1
ATOM 2125 C CA . SER B 1 87 ? -10.125 14.203 9.641 1 97.81 87 SER B CA 1
ATOM 2126 C C . SER B 1 87 ? -9.719 15.172 10.75 1 97.81 87 SER B C 1
ATOM 2128 O O . SER B 1 87 ? -9.195 14.758 11.781 1 97.81 87 SER B O 1
ATOM 2130 N N . ILE B 1 88 ? -9.969 16.453 10.523 1 97.56 88 ILE B N 1
ATOM 2131 C CA . ILE B 1 88 ? -9.5 17.516 11.414 1 97.56 88 ILE B CA 1
ATOM 2132 C C . ILE B 1 88 ? -10.664 18.438 11.781 1 97.56 88 ILE B C 1
ATOM 2134 O O . ILE B 1 88 ? -11.359 18.953 10.906 1 97.56 88 ILE B O 1
ATOM 2138 N N . ALA B 1 89 ? -10.891 18.562 13.047 1 96.75 89 ALA B N 1
ATOM 2139 C CA . ALA B 1 89 ? -11.805 19.578 13.57 1 96.75 89 ALA B CA 1
ATOM 2140 C C . ALA B 1 89 ? -11.062 20.578 14.445 1 96.75 89 ALA B C 1
ATOM 2142 O O . ALA B 1 89 ? -10.188 20.219 15.227 1 96.75 89 ALA B O 1
ATOM 2143 N N . TYR B 1 90 ? -11.391 21.875 14.25 1 96 90 TYR B N 1
ATOM 2144 C CA . TYR B 1 90 ? -10.758 22.875 15.102 1 96 90 TYR B CA 1
ATOM 2145 C C . TYR B 1 90 ? -11.703 24.031 15.398 1 96 90 TYR B C 1
ATOM 2147 O O . TYR B 1 90 ? -12.672 24.25 14.664 1 96 90 TYR B O 1
ATOM 2155 N N . LEU B 1 91 ? -11.508 24.625 16.516 1 95.62 91 LEU B N 1
ATOM 2156 C CA . LEU B 1 91 ? -12.195 25.844 16.922 1 95.62 91 LEU B CA 1
ATOM 2157 C C . LEU B 1 91 ? -11.32 27.062 16.688 1 95.62 91 LEU B C 1
ATOM 2159 O O . LEU B 1 91 ? -10.312 27.266 17.375 1 95.62 91 LEU B O 1
ATOM 2163 N N . PRO B 1 92 ? -11.742 27.875 15.68 1 94.56 92 PRO B N 1
ATOM 2164 C CA . PRO B 1 92 ? -10.914 29.047 15.367 1 94.56 92 PRO B CA 1
ATOM 2165 C C . PRO B 1 92 ? -10.875 30.062 16.5 1 94.56 92 PRO B C 1
ATOM 2167 O O . PRO B 1 92 ? -11.797 30.125 17.312 1 94.56 92 PRO B O 1
ATOM 2170 N N . GLU B 1 93 ? -9.773 30.812 16.5 1 91.62 93 GLU B N 1
ATOM 2171 C CA . GLU B 1 93 ? -9.688 31.984 17.359 1 91.62 93 GLU B CA 1
ATOM 2172 C C . GLU B 1 93 ? -10.188 33.25 16.641 1 91.62 93 GLU B C 1
ATOM 2174 O O . GLU B 1 93 ? -9.727 33.562 15.539 1 91.62 93 GLU B O 1
ATOM 2179 N N . ASN B 1 94 ? -11.125 33.938 17.141 1 88.5 94 ASN B N 1
ATOM 2180 C CA . ASN B 1 94 ? -11.664 35.188 16.625 1 88.5 94 ASN B CA 1
ATOM 2181 C C . ASN B 1 94 ? -12.25 35 15.219 1 88.5 94 ASN B C 1
ATOM 2183 O O . ASN B 1 94 ? -12.086 35.844 14.359 1 88.5 94 ASN B O 1
ATOM 2187 N N . GLY B 1 95 ? -12.586 33.781 14.938 1 88.31 95 GLY B N 1
ATOM 2188 C CA . GLY B 1 95 ? -13.273 33.5 13.688 1 88.31 95 GLY B CA 1
ATOM 2189 C C . GLY B 1 95 ? -12.328 33.375 12.5 1 88.31 95 GLY B C 1
ATOM 2190 O O . GLY B 1 95 ? -12.766 33.344 11.352 1 88.31 95 GLY B O 1
ATOM 2191 N N . ARG B 1 96 ? -11.117 33.312 12.703 1 87.56 96 ARG B N 1
ATOM 2192 C CA . ARG B 1 96 ? -10.156 33.219 11.617 1 87.56 96 ARG B CA 1
ATOM 2193 C C . ARG B 1 96 ? -9.984 31.781 11.164 1 87.56 96 ARG B C 1
ATOM 2195 O O . ARG B 1 96 ? -9.617 30.922 11.961 1 87.56 96 ARG B O 1
ATOM 2202 N N . VAL B 1 97 ? -10.266 31.547 9.898 1 91.69 97 VAL B N 1
ATOM 2203 C CA . VAL B 1 97 ? -10.227 30.203 9.359 1 91.69 97 VAL B CA 1
ATOM 2204 C C . VAL B 1 97 ? -9.242 30.125 8.195 1 91.69 97 VAL B C 1
ATOM 2206 O O . VAL B 1 97 ? -8.969 31.141 7.547 1 91.69 97 VAL B O 1
ATOM 2209 N N . ALA B 1 98 ? -8.711 29.047 7.957 1 91.88 98 ALA B N 1
ATOM 2210 C CA . ALA B 1 98 ? -7.805 28.812 6.836 1 91.88 98 ALA B CA 1
ATOM 2211 C C . ALA B 1 98 ? -8.555 28.219 5.645 1 91.88 98 ALA B C 1
ATOM 2213 O O . ALA B 1 98 ? -9.617 27.609 5.812 1 91.88 98 ALA B O 1
ATOM 2214 N N . GLY B 1 99 ? -7.906 28.422 4.418 1 90.19 99 GLY B N 1
ATOM 2215 C CA . GLY B 1 99 ? -8.438 27.734 3.25 1 90.19 99 GLY B CA 1
ATOM 2216 C C . GLY B 1 99 ? -8.375 26.219 3.367 1 90.19 99 GLY B C 1
ATOM 2217 O O . GLY B 1 99 ? -7.422 25.672 3.918 1 90.19 99 GLY B O 1
ATOM 2218 N N . PHE B 1 100 ? -9.359 25.562 2.836 1 86.69 100 PHE B N 1
ATOM 2219 C CA . PHE B 1 100 ? -9.523 24.125 3.021 1 86.69 100 PHE B CA 1
ATOM 2220 C C . PHE B 1 100 ? -8.375 23.375 2.371 1 86.69 100 PHE B C 1
ATOM 2222 O O . PHE B 1 100 ? -7.934 22.344 2.887 1 86.69 100 PHE B O 1
ATOM 2229 N N . SER B 1 101 ? -7.805 23.875 1.345 1 92.56 101 SER B N 1
ATOM 2230 C CA . SER B 1 101 ? -6.727 23.203 0.624 1 92.56 101 SER B CA 1
ATOM 2231 C C . SER B 1 101 ? -5.453 23.141 1.46 1 92.56 101 SER B C 1
ATOM 2233 O O . SER B 1 101 ? -4.59 22.297 1.227 1 92.56 101 SER B O 1
ATOM 2235 N N . LYS B 1 102 ? -5.348 24.062 2.396 1 95.31 102 LYS B N 1
ATOM 2236 C CA . LYS B 1 102 ? -4.156 24.109 3.234 1 95.31 102 LYS B CA 1
ATOM 2237 C C . LYS B 1 102 ? -4.055 22.891 4.133 1 95.31 102 LYS B C 1
ATOM 2239 O O . LYS B 1 102 ? -2.953 22.438 4.465 1 95.31 102 LYS B O 1
ATOM 2244 N N . PHE B 1 103 ? -5.184 22.328 4.465 1 96.5 103 PHE B N 1
ATOM 2245 C CA . PHE B 1 103 ? -5.18 21.141 5.305 1 96.5 103 PHE B CA 1
ATOM 2246 C C . PHE B 1 103 ? -4.641 19.938 4.539 1 96.5 103 PHE B C 1
ATOM 2248 O O . PHE B 1 103 ? -3.902 19.109 5.094 1 96.5 103 PHE B O 1
ATOM 2255 N N . SER B 1 104 ? -5.004 19.828 3.291 1 95.81 104 SER B N 1
ATOM 2256 C CA . SER B 1 104 ? -4.469 18.766 2.455 1 95.81 104 SER B CA 1
ATOM 2257 C C . SER B 1 104 ? -2.955 18.875 2.311 1 95.81 104 SER B C 1
ATOM 2259 O O . SER B 1 104 ? -2.238 17.875 2.385 1 95.81 104 SER B O 1
ATOM 2261 N N . LYS B 1 105 ? -2.492 20.094 2.139 1 96.94 105 LYS B N 1
ATOM 2262 C CA . LYS B 1 105 ? -1.059 20.328 2.008 1 96.94 105 LYS B CA 1
ATOM 2263 C C . LYS B 1 105 ? -0.324 20 3.305 1 96.94 105 LYS B C 1
ATOM 2265 O O . LYS B 1 105 ? 0.78 19.453 3.275 1 96.94 105 LYS B O 1
ATOM 2270 N N . LEU B 1 106 ? -0.954 20.359 4.406 1 97.94 106 LEU B N 1
ATOM 2271 C CA . LEU B 1 106 ? -0.374 20.062 5.711 1 97.94 106 LEU B CA 1
ATOM 2272 C C . LEU B 1 106 ? -0.217 18.547 5.887 1 97.94 106 LEU B C 1
ATOM 2274 O O . LEU B 1 106 ? 0.869 18.062 6.223 1 97.94 106 LEU B O 1
ATOM 2278 N N . VAL B 1 107 ? -1.323 17.828 5.645 1 98.12 107 VAL B N 1
ATOM 2279 C CA . VAL B 1 107 ? -1.322 16.375 5.809 1 98.12 107 VAL B CA 1
ATOM 2280 C C . VAL B 1 107 ? -0.289 15.75 4.875 1 98.12 107 VAL B C 1
ATOM 2282 O O . VAL B 1 107 ? 0.48 14.883 5.285 1 98.12 107 VAL B O 1
ATOM 2285 N N . GLU B 1 108 ? -0.215 16.203 3.709 1 96.94 108 GLU B N 1
ATOM 2286 C CA . GLU B 1 108 ? 0.737 15.688 2.729 1 96.94 108 GLU B CA 1
ATOM 2287 C C . GLU B 1 108 ? 2.176 15.938 3.176 1 96.94 108 GLU B C 1
ATOM 2289 O O . GLU B 1 108 ? 2.996 15.016 3.17 1 96.94 108 GLU B O 1
ATOM 2294 N N . GLN B 1 109 ? 2.465 17.141 3.545 1 97.88 109 GLN B N 1
ATOM 2295 C CA . GLN B 1 109 ? 3.824 17.484 3.938 1 97.88 109 GLN B CA 1
ATOM 2296 C C . GLN B 1 109 ? 4.289 16.641 5.125 1 97.88 109 GLN B C 1
ATOM 2298 O O . GLN B 1 109 ? 5.41 16.125 5.129 1 97.88 109 GLN B O 1
ATOM 2303 N N . LEU B 1 110 ? 3.43 16.5 6.078 1 98.44 110 LEU B N 1
ATOM 2304 C CA . LEU B 1 110 ? 3.803 15.773 7.289 1 98.44 110 LEU B CA 1
ATOM 2305 C C . LEU B 1 110 ? 3.85 14.273 7.035 1 98.44 110 LEU B C 1
ATOM 2307 O O . LEU B 1 110 ? 4.492 13.531 7.785 1 98.44 110 LEU B O 1
ATOM 2311 N N . SER B 1 111 ? 3.139 13.836 6.027 1 98.06 111 SER B N 1
ATOM 2312 C CA . SER B 1 111 ? 3.139 12.422 5.676 1 98.06 111 SER B CA 1
ATOM 2313 C C . SER B 1 111 ? 4.371 12.055 4.852 1 98.06 111 SER B C 1
ATOM 2315 O O . SER B 1 111 ? 4.77 10.891 4.809 1 98.06 111 SER B O 1
ATOM 2317 N N . HIS B 1 112 ? 4.973 13 4.113 1 97.56 112 HIS B N 1
ATOM 2318 C CA . HIS B 1 112 ? 6.07 12.75 3.186 1 97.56 112 HIS B CA 1
ATOM 2319 C C . HIS B 1 112 ? 7.402 12.641 3.922 1 97.56 112 HIS B C 1
ATOM 2321 O O . HIS B 1 112 ? 8.312 13.438 3.695 1 97.56 112 HIS B O 1
ATOM 2327 N N . GLN B 1 113 ? 7.555 11.648 4.684 1 97.69 113 GLN B N 1
ATOM 2328 C CA . GLN B 1 113 ? 8.719 11.266 5.477 1 97.69 113 GLN B CA 1
ATOM 2329 C C . GLN B 1 113 ? 8.516 9.898 6.121 1 97.69 113 GLN B C 1
ATOM 2331 O O . GLN B 1 113 ? 7.391 9.391 6.184 1 97.69 113 GLN B O 1
ATOM 2336 N N . PRO B 1 114 ? 9.672 9.227 6.52 1 97.62 114 PRO B N 1
ATOM 2337 C CA . PRO B 1 114 ? 9.414 8.086 7.402 1 97.62 114 PRO B CA 1
ATOM 2338 C C . PRO B 1 114 ? 8.586 8.461 8.625 1 97.62 114 PRO B C 1
ATOM 2340 O O . PRO B 1 114 ? 8.922 9.406 9.336 1 97.62 114 PRO B O 1
ATOM 2343 N N . GLN B 1 115 ? 7.449 7.773 8.836 1 98.06 115 GLN B N 1
ATOM 2344 C CA . GLN B 1 115 ? 6.449 8.305 9.75 1 98.06 115 GLN B CA 1
ATOM 2345 C C . GLN B 1 115 ? 5.812 7.199 10.586 1 98.06 115 GLN B C 1
ATOM 2347 O O . GLN B 1 115 ? 5.941 6.016 10.25 1 98.06 115 GLN B O 1
ATOM 2352 N N . LEU B 1 116 ? 5.293 7.453 11.672 1 97.75 116 LEU B N 1
ATOM 2353 C CA . LEU B 1 116 ? 4.355 6.68 12.484 1 97.75 116 LEU B CA 1
ATOM 2354 C C . LEU B 1 116 ? 2.977 7.336 12.492 1 97.75 116 LEU B C 1
ATOM 2356 O O . LEU B 1 116 ? 2.869 8.562 12.562 1 97.75 116 LEU B O 1
ATOM 2360 N N . GLN B 1 117 ? 1.932 6.531 12.367 1 97.31 117 GLN B N 1
ATOM 2361 C CA . GLN B 1 117 ? 0.577 7.074 12.359 1 97.31 117 GLN B CA 1
ATOM 2362 C C . GLN B 1 117 ? 0.314 7.918 13.609 1 97.31 117 GLN B C 1
ATOM 2364 O O . GLN B 1 117 ? -0.299 8.984 13.523 1 97.31 117 GLN B O 1
ATOM 2369 N N . GLU B 1 118 ? 0.794 7.441 14.742 1 97.56 118 GLU B N 1
ATOM 2370 C CA . GLU B 1 118 ? 0.632 8.156 16 1 97.56 118 GLU B CA 1
ATOM 2371 C C . GLU B 1 118 ? 1.297 9.531 15.953 1 9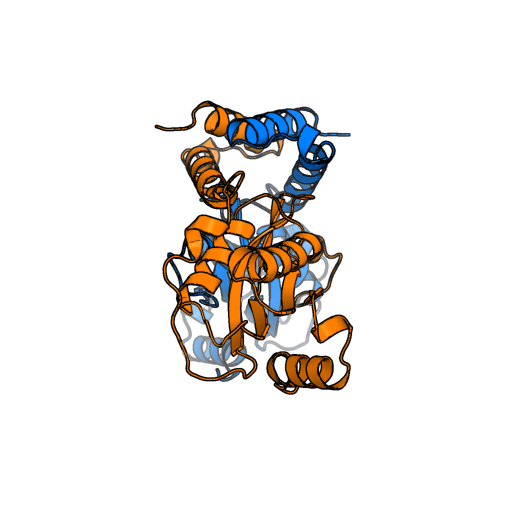7.56 118 GLU B C 1
ATOM 2373 O O . GLU B 1 118 ? 0.707 10.531 16.375 1 97.56 118 GLU B O 1
ATOM 2378 N N . ARG B 1 119 ? 2.488 9.555 15.469 1 98.12 119 ARG B N 1
ATOM 2379 C CA . ARG B 1 119 ? 3.238 10.805 15.375 1 98.12 119 ARG B CA 1
ATOM 2380 C C . ARG B 1 119 ? 2.594 11.75 14.367 1 98.12 119 ARG B C 1
ATOM 2382 O O . ARG B 1 119 ? 2.486 12.953 14.617 1 98.12 119 ARG B O 1
ATOM 2389 N N . LEU B 1 120 ? 2.207 11.195 13.242 1 98.56 120 LEU B N 1
ATOM 2390 C CA . LEU B 1 120 ? 1.53 12.008 12.234 1 98.56 120 LEU B CA 1
ATOM 2391 C C . LEU B 1 120 ? 0.297 12.688 12.82 1 98.56 120 LEU B C 1
ATOM 2393 O O . LEU B 1 120 ? 0.09 13.883 12.625 1 98.56 120 LEU B O 1
ATOM 2397 N N . THR B 1 121 ? -0.495 11.953 13.586 1 98.44 121 THR B N 1
ATOM 2398 C CA . THR B 1 121 ? -1.711 12.469 14.203 1 98.44 121 THR B CA 1
ATOM 2399 C C . THR B 1 121 ? -1.392 13.641 15.133 1 98.44 121 THR B C 1
ATOM 2401 O O . THR B 1 121 ? -2.018 14.695 15.047 1 98.44 121 THR B O 1
ATOM 2404 N N . ALA B 1 122 ? -0.41 13.461 15.883 1 98.5 122 ALA B N 1
ATOM 2405 C CA . ALA B 1 122 ? -0.013 14.484 16.844 1 98.5 122 ALA B CA 1
ATOM 2406 C C . ALA B 1 122 ? 0.542 15.719 16.141 1 98.5 122 ALA B C 1
ATOM 2408 O O . ALA B 1 122 ? 0.26 16.844 16.547 1 98.5 122 ALA B O 1
ATOM 2409 N N . GLN B 1 123 ? 1.347 15.516 15.148 1 98.5 123 GLN B N 1
ATOM 2410 C CA . GLN B 1 123 ? 1.979 16.609 14.43 1 98.5 123 GLN B CA 1
ATOM 2411 C C . GLN B 1 123 ? 0.94 17.484 13.719 1 98.5 123 GLN B C 1
ATOM 2413 O O . GLN B 1 123 ? 1.065 18.703 13.688 1 98.5 123 GLN B O 1
ATOM 2418 N N . ILE B 1 124 ? -0.035 16.828 13.156 1 98.56 124 ILE B N 1
ATOM 2419 C CA . ILE B 1 124 ? -1.096 17.578 12.492 1 98.56 124 ILE B CA 1
ATOM 2420 C C . ILE B 1 124 ? -1.823 18.453 13.516 1 98.56 124 ILE B C 1
ATOM 2422 O O . ILE B 1 124 ? -2.029 19.641 13.281 1 98.56 124 ILE B O 1
ATOM 2426 N N . ALA B 1 125 ? -2.18 17.875 14.641 1 98.31 125 ALA B N 1
ATOM 2427 C CA . ALA B 1 125 ? -2.871 18.609 15.688 1 98.31 125 ALA B CA 1
ATOM 2428 C C . ALA B 1 125 ? -2.033 19.797 16.172 1 98.31 125 ALA B C 1
ATOM 2430 O O . ALA B 1 125 ? -2.543 20.906 16.312 1 98.31 125 ALA B O 1
ATOM 2431 N N . ALA B 1 126 ? -0.812 19.562 16.375 1 98.06 126 ALA B N 1
ATOM 2432 C CA . ALA B 1 126 ? 0.088 20.594 16.875 1 98.06 126 ALA B CA 1
ATOM 2433 C C . ALA B 1 126 ? 0.214 21.734 15.867 1 98.06 126 ALA B C 1
ATOM 2435 O O . ALA B 1 126 ? 0.222 22.906 16.25 1 98.06 126 ALA B O 1
ATOM 2436 N N . ALA B 1 127 ? 0.334 21.375 14.641 1 97.81 127 ALA B N 1
ATOM 2437 C CA . ALA B 1 127 ? 0.49 22.391 13.602 1 97.81 127 ALA B CA 1
ATOM 2438 C C . ALA B 1 127 ? -0.74 23.281 13.516 1 97.81 127 ALA B C 1
ATOM 2440 O O . ALA B 1 127 ? -0.617 24.5 13.391 1 97.81 127 ALA B O 1
ATOM 2441 N N . VAL B 1 128 ? -1.891 22.703 13.586 1 97.06 128 VAL B N 1
ATOM 2442 C CA . VAL B 1 128 ? -3.129 23.469 13.508 1 97.06 128 VAL B CA 1
ATOM 2443 C C . VAL B 1 128 ? -3.248 24.391 14.719 1 97.06 128 VAL B C 1
ATOM 2445 O O . VAL B 1 128 ? -3.609 25.562 14.586 1 97.06 128 VAL B O 1
ATOM 2448 N N . GLN B 1 129 ? -2.928 23.891 15.812 1 96.81 129 GLN B N 1
ATOM 2449 C CA . GLN B 1 129 ? -3.016 24.688 17.047 1 96.81 129 GLN B CA 1
ATOM 2450 C C . GLN B 1 129 ? -2.016 25.844 17.031 1 96.81 129 GLN B C 1
ATOM 2452 O O . GLN B 1 129 ? -2.391 27 17.25 1 96.81 129 GLN B O 1
ATOM 2457 N N . LYS B 1 130 ? -0.825 25.5 16.734 1 95.88 130 LYS B N 1
ATOM 2458 C CA . LYS B 1 130 ? 0.263 26.469 16.844 1 95.88 130 LYS B CA 1
ATOM 2459 C C . LYS B 1 130 ? 0.215 27.484 15.688 1 95.88 130 LYS B C 1
ATOM 2461 O O . LYS B 1 130 ? 0.255 28.688 15.906 1 95.88 130 LYS B O 1
ATOM 2466 N N . ASP B 1 131 ? 0.09 26.984 14.508 1 94.94 131 ASP B N 1
ATOM 2467 C CA . ASP B 1 131 ? 0.256 27.828 13.328 1 94.94 131 ASP B CA 1
ATOM 2468 C C . ASP B 1 131 ? -1.006 28.656 13.062 1 94.94 131 ASP B C 1
ATOM 2470 O O . ASP B 1 131 ? -0.924 29.812 12.664 1 94.94 131 ASP B O 1
ATOM 2474 N N . LEU B 1 132 ? -2.174 28.062 13.273 1 92.12 132 LEU B N 1
ATOM 2475 C CA . LEU B 1 132 ? -3.428 28.75 13 1 92.12 132 LEU B CA 1
ATOM 2476 C C . LEU B 1 132 ? -3.943 29.453 14.25 1 92.12 132 LEU B C 1
ATOM 2478 O O . LEU B 1 132 ? -4.895 30.234 14.18 1 92.12 132 LEU B O 1
ATOM 2482 N N . GLY B 1 133 ? -3.318 29.109 15.352 1 93.31 133 GLY B N 1
ATOM 2483 C CA . GLY B 1 133 ? -3.777 29.672 16.609 1 93.31 133 GLY B CA 1
ATOM 2484 C C . GLY B 1 133 ? -5.137 29.156 17.047 1 93.31 133 GLY B C 1
ATOM 2485 O O . GLY B 1 133 ? -5.93 29.891 17.625 1 93.31 133 GLY B O 1
ATOM 2486 N N . ALA B 1 134 ? -5.449 27.953 16.688 1 95.19 134 ALA B N 1
ATOM 2487 C CA . ALA B 1 134 ? -6.746 27.375 17.031 1 95.19 134 ALA B CA 1
ATOM 2488 C C . ALA B 1 134 ? -6.871 27.188 18.547 1 95.19 134 ALA B C 1
ATOM 2490 O O . ALA B 1 134 ? -5.914 26.781 19.203 1 95.19 134 ALA B O 1
ATOM 2491 N N . ARG B 1 135 ? -8.016 27.422 19.078 1 96.19 135 ARG B N 1
ATOM 2492 C CA . ARG B 1 135 ? -8.258 27.281 20.5 1 96.19 135 ARG B CA 1
ATOM 2493 C C . ARG B 1 135 ? -8.375 25.812 20.891 1 96.19 135 ARG B C 1
ATOM 2495 O O . ARG B 1 135 ? -8.078 25.438 22.031 1 96.19 135 ARG B O 1
ATOM 2502 N N . GLY B 1 136 ? -8.844 25.016 20.016 1 96.38 136 GLY B N 1
ATOM 2503 C CA . GLY B 1 136 ? -8.992 23.578 20.156 1 96.38 136 GLY B CA 1
ATOM 2504 C C . GLY B 1 136 ? -8.852 22.828 18.844 1 96.38 136 GLY B C 1
ATOM 2505 O O . GLY B 1 136 ? -9.242 23.328 17.797 1 96.38 136 GLY B O 1
ATOM 2506 N N . VAL B 1 137 ? -8.273 21.641 18.969 1 97.5 137 VAL B N 1
ATOM 2507 C CA . VAL B 1 137 ? -8.086 20.828 17.766 1 97.5 137 VAL B CA 1
ATOM 2508 C C . VAL B 1 137 ? -8.336 19.359 18.094 1 97.5 137 VAL B C 1
ATOM 2510 O O . VAL B 1 137 ? -7.922 18.875 19.156 1 97.5 137 VAL B O 1
ATOM 2513 N N . LEU B 1 138 ? -9.062 18.672 17.203 1 97.62 138 LEU B N 1
ATOM 2514 C CA . LEU B 1 138 ? -9.219 17.219 17.219 1 97.62 138 LEU B CA 1
ATOM 2515 C C . LEU B 1 138 ? -8.852 16.625 15.875 1 97.62 138 LEU B C 1
ATOM 2517 O O . LEU B 1 138 ? -9.383 17.047 14.836 1 97.62 138 LEU B O 1
ATOM 2521 N N . VAL B 1 139 ? -7.934 15.688 15.914 1 97.88 139 VAL B N 1
ATOM 2522 C CA . VAL B 1 139 ? -7.527 14.992 14.703 1 97.88 139 VAL B CA 1
ATOM 2523 C C . VAL B 1 139 ? -7.781 13.492 14.859 1 97.88 139 VAL B C 1
ATOM 2525 O O . VAL B 1 139 ? -7.461 12.906 15.891 1 97.88 139 VAL B O 1
ATOM 2528 N N . ILE B 1 140 ? -8.383 12.922 13.844 1 97.25 140 ILE B N 1
ATOM 2529 C CA . ILE B 1 140 ? -8.555 11.477 13.75 1 97.25 140 ILE B CA 1
ATOM 2530 C C . ILE B 1 140 ? -7.965 10.969 12.438 1 97.25 140 ILE B C 1
ATOM 2532 O O . ILE B 1 140 ? -8.258 11.5 11.367 1 97.25 140 ILE B O 1
ATOM 2536 N N . ILE B 1 141 ? -7.113 9.945 12.578 1 97.5 141 ILE B N 1
ATOM 2537 C CA . ILE B 1 141 ? -6.57 9.312 11.391 1 97.5 141 ILE B CA 1
ATOM 2538 C C . ILE B 1 141 ? -6.957 7.832 11.375 1 97.5 141 ILE B C 1
ATOM 2540 O O . ILE B 1 141 ? -6.816 7.137 12.383 1 97.5 141 ILE B O 1
ATOM 2544 N N . GLU B 1 142 ? -7.535 7.398 10.32 1 96.88 142 GLU B N 1
ATOM 2545 C CA . GLU B 1 142 ? -7.762 5.988 10.031 1 96.88 142 GLU B CA 1
ATOM 2546 C C . GLU B 1 142 ? -6.934 5.523 8.844 1 96.88 142 GLU B C 1
ATOM 2548 O O . GLU B 1 142 ? -6.973 6.141 7.773 1 96.88 142 GLU B O 1
ATOM 2553 N N . ALA B 1 143 ? -6.184 4.461 9.07 1 96.31 143 ALA B N 1
ATOM 2554 C CA . ALA B 1 143 ? -5.266 4.066 8.008 1 96.31 143 ALA B CA 1
ATOM 2555 C C . ALA B 1 143 ? -5.082 2.551 7.98 1 96.31 143 ALA B C 1
ATOM 2557 O O . ALA B 1 143 ? -5.387 1.863 8.953 1 96.31 143 ALA B O 1
ATOM 2558 N N . GLN B 1 144 ? -4.691 2.062 6.809 1 94.5 144 GLN B N 1
ATOM 2559 C CA . GLN B 1 144 ? -4.211 0.697 6.621 1 94.5 144 GLN B CA 1
ATOM 2560 C C . GLN B 1 144 ? -2.689 0.63 6.711 1 94.5 144 GLN B C 1
ATOM 2562 O O . GLN B 1 144 ? -1.991 1.439 6.098 1 94.5 144 GLN B O 1
ATOM 2567 N N . GLN B 1 145 ? -2.277 -0.29 7.516 1 94.94 145 GLN B N 1
ATOM 2568 C CA . GLN B 1 145 ? -0.844 -0.495 7.703 1 94.94 145 GLN B CA 1
ATOM 2569 C C . GLN B 1 145 ? -0.356 -1.715 6.926 1 94.94 145 GLN B C 1
ATOM 2571 O O . GLN B 1 145 ? -0.434 -2.842 7.418 1 94.94 145 GLN B O 1
ATOM 2576 N N . LEU B 1 146 ? 0.292 -1.503 5.848 1 93.94 146 LEU B N 1
ATOM 2577 C CA . LEU B 1 146 ? 0.639 -2.631 4.988 1 93.94 146 LEU B CA 1
ATOM 2578 C C . LEU B 1 146 ? 1.801 -3.424 5.578 1 93.94 146 LEU B C 1
ATOM 2580 O O . LEU B 1 146 ? 1.944 -4.617 5.309 1 93.94 146 LEU B O 1
ATOM 2584 N N . CYS B 1 147 ? 2.666 -2.787 6.336 1 92.31 147 CYS B N 1
ATOM 2585 C CA . CYS B 1 147 ? 3.785 -3.504 6.934 1 92.31 147 CYS B CA 1
ATOM 2586 C C . CYS B 1 147 ? 3.291 -4.641 7.82 1 92.31 147 CYS B C 1
ATOM 2588 O O . CYS B 1 147 ? 3.986 -5.645 7.996 1 92.31 147 CYS B O 1
ATOM 2590 N N . MET B 1 148 ? 2.109 -4.488 8.258 1 87.44 148 MET B N 1
ATOM 2591 C CA . MET B 1 148 ? 1.54 -5.52 9.125 1 87.44 148 MET B CA 1
ATOM 2592 C C . MET B 1 148 ? 0.683 -6.492 8.32 1 87.44 148 MET B C 1
ATOM 2594 O O . MET B 1 148 ? 0.731 -7.699 8.555 1 87.44 148 MET B O 1
ATOM 2598 N N . THR B 1 149 ? -0.017 -5.988 7.375 1 88.19 149 THR B N 1
ATOM 2599 C CA . THR B 1 149 ? -0.947 -6.828 6.625 1 88.19 149 THR B CA 1
ATOM 2600 C C . THR B 1 149 ? -0.199 -7.707 5.625 1 88.19 149 THR B C 1
ATOM 2602 O O . THR B 1 149 ? -0.541 -8.875 5.445 1 88.19 149 THR B O 1
ATOM 2605 N N . MET B 1 150 ? 0.833 -7.238 5.074 1 90.25 150 MET B N 1
ATOM 2606 C CA . MET B 1 150 ? 1.575 -7.98 4.062 1 90.25 150 MET B CA 1
ATOM 2607 C C . MET B 1 150 ? 2.348 -9.133 4.691 1 90.25 150 MET B C 1
ATOM 2609 O O . MET B 1 150 ? 2.707 -10.094 4.004 1 90.25 150 MET B O 1
ATOM 2613 N N . ARG B 1 151 ? 2.607 -8.977 5.945 1 85.88 151 ARG B N 1
ATOM 2614 C CA . ARG B 1 151 ? 3.332 -10.031 6.652 1 85.88 151 ARG B CA 1
ATOM 2615 C C . ARG B 1 151 ? 2.369 -11.023 7.293 1 85.88 151 ARG B C 1
ATOM 2617 O O . ARG B 1 151 ? 2.797 -12.008 7.898 1 85.88 151 ARG B O 1
ATOM 2624 N N . GLY B 1 152 ? 1.102 -10.75 7.16 1 82.56 152 GLY B N 1
ATOM 2625 C CA . GLY B 1 152 ? 0.1 -11.656 7.695 1 82.56 152 GLY B CA 1
ATOM 2626 C C . GLY B 1 152 ? -0.183 -11.438 9.172 1 82.56 152 GLY B C 1
ATOM 2627 O O . GLY B 1 152 ? -0.892 -12.219 9.797 1 82.56 152 GLY B O 1
ATOM 2628 N N . ASP B 1 153 ? 0.417 -10.352 9.75 1 80.5 153 ASP B N 1
ATOM 2629 C CA . ASP B 1 153 ? 0.22 -10.07 11.164 1 80.5 153 ASP B CA 1
ATOM 2630 C C . ASP B 1 153 ? -1.182 -9.531 11.43 1 80.5 153 ASP B C 1
ATOM 2632 O O . ASP B 1 153 ? -1.699 -9.648 12.547 1 80.5 153 ASP B O 1
ATOM 2636 N N . LEU B 1 154 ? -1.758 -8.93 10.438 1 77.38 154 LEU B N 1
ATOM 2637 C CA . LEU B 1 154 ? -3.127 -8.422 10.477 1 77.38 154 LEU B CA 1
ATOM 2638 C C . LEU B 1 154 ? -3.922 -8.922 9.273 1 77.38 154 LEU B C 1
ATOM 2640 O O . LEU B 1 154 ? -3.361 -9.133 8.195 1 77.38 154 LEU B O 1
ATOM 2644 N N . ALA B 1 155 ? -5.148 -9.062 9.609 1 77.69 155 ALA B N 1
ATOM 2645 C CA . ALA B 1 155 ? -6.035 -9.5 8.531 1 77.69 155 ALA B CA 1
ATOM 2646 C C . ALA B 1 155 ? -6.121 -8.445 7.438 1 77.69 155 ALA B C 1
ATOM 2648 O O . ALA B 1 155 ? -5.922 -7.254 7.695 1 77.69 155 ALA B O 1
ATOM 2649 N N . HIS B 1 156 ? -6.367 -8.898 6.32 1 81 156 HIS B N 1
ATOM 2650 C CA . HIS B 1 156 ? -6.602 -7.984 5.207 1 81 156 HIS B CA 1
ATOM 2651 C C . HIS B 1 156 ? -7.742 -7.02 5.516 1 81 156 HIS B C 1
ATOM 2653 O O . HIS B 1 156 ? -8.758 -7.418 6.082 1 81 156 HIS B O 1
ATOM 2659 N N . GLY B 1 157 ? -7.531 -5.82 5.203 1 81.12 157 GLY B N 1
ATOM 2660 C CA . GLY B 1 157 ? -8.602 -4.848 5.367 1 81.12 157 GLY B CA 1
ATOM 2661 C C . GLY B 1 157 ? -8.617 -4.199 6.738 1 81.12 157 GLY B C 1
ATOM 2662 O O . GLY B 1 157 ? -9.391 -3.273 6.984 1 81.12 157 GLY B O 1
ATOM 2663 N N . THR B 1 158 ? -7.801 -4.688 7.664 1 88.12 158 THR B N 1
ATOM 2664 C CA . THR B 1 158 ? -7.73 -4.09 8.992 1 88.12 158 THR B CA 1
ATOM 2665 C C . THR B 1 158 ? -7.332 -2.619 8.906 1 88.12 158 THR B C 1
ATOM 2667 O O . THR B 1 158 ? -6.469 -2.252 8.102 1 88.12 158 THR B O 1
ATOM 2670 N N . ARG B 1 159 ? -8.039 -1.848 9.766 1 92.56 159 ARG B N 1
ATOM 2671 C CA . ARG B 1 159 ? -7.738 -0.422 9.844 1 92.56 159 ARG B CA 1
ATOM 2672 C C . ARG B 1 159 ? -7.301 -0.033 11.25 1 92.56 159 ARG B C 1
ATOM 2674 O O . ARG B 1 159 ? -7.816 -0.563 12.242 1 92.56 159 ARG B O 1
ATOM 2681 N N . THR B 1 160 ? -6.391 0.886 11.328 1 94.25 160 THR B N 1
ATOM 2682 C CA . THR B 1 160 ? -5.93 1.468 12.586 1 94.25 160 THR B CA 1
ATOM 2683 C C . THR B 1 160 ? -6.41 2.908 12.727 1 94.25 160 THR B C 1
ATOM 2685 O O . THR B 1 160 ? -6.375 3.676 11.758 1 94.25 160 THR B O 1
ATOM 2688 N N . VAL B 1 161 ? -6.902 3.219 13.93 1 96.12 161 VAL B N 1
ATOM 2689 C CA . VAL B 1 161 ? -7.398 4.566 14.18 1 96.12 161 VAL B CA 1
ATOM 2690 C C . VAL B 1 161 ? -6.578 5.227 15.289 1 96.12 161 VAL B C 1
ATOM 2692 O O . VAL B 1 161 ? -6.285 4.602 16.312 1 96.12 161 VAL B O 1
ATOM 2695 N N . THR B 1 162 ? -6.105 6.398 15.086 1 97.25 162 THR B N 1
ATOM 2696 C CA . THR B 1 162 ? -5.434 7.23 16.078 1 97.25 162 THR B CA 1
ATOM 2697 C C . THR B 1 162 ? -6.125 8.586 16.203 1 97.25 162 THR B C 1
ATOM 2699 O O . THR B 1 162 ? -6.758 9.055 15.258 1 97.25 162 THR B O 1
ATOM 2702 N N . SER B 1 163 ? -6.078 9.164 17.375 1 96.75 163 SER B N 1
ATOM 2703 C CA . SER B 1 163 ? -6.66 10.484 17.594 1 96.75 163 SER B CA 1
ATOM 2704 C C . SER B 1 163 ? -5.77 11.336 18.5 1 96.75 163 SER B C 1
ATOM 2706 O O . SER B 1 163 ? -4.98 10.805 19.281 1 96.75 163 SER B O 1
ATOM 2708 N N . GLU B 1 164 ? -5.809 12.586 18.344 1 97.5 164 GLU B N 1
ATOM 2709 C CA . GLU B 1 164 ? -5.141 13.586 19.156 1 97.5 164 GLU B CA 1
ATOM 2710 C C . GLU B 1 164 ? -6.059 14.781 19.422 1 97.5 164 GLU B C 1
ATOM 2712 O O . GLU B 1 164 ? -6.727 15.273 18.516 1 97.5 164 GLU B O 1
ATOM 2717 N N . CYS B 1 165 ? -6.137 15.172 20.625 1 95.88 165 CYS B N 1
ATOM 2718 C CA . CYS B 1 165 ? -6.949 16.312 21.047 1 95.88 165 CYS B CA 1
ATOM 2719 C C . CYS B 1 165 ? -6.109 17.328 21.812 1 95.88 165 CYS B C 1
ATOM 2721 O O . CYS B 1 165 ? -5.305 16.953 22.672 1 95.88 165 CYS B O 1
ATOM 2723 N N . ASN B 1 166 ? -6.309 18.609 21.438 1 96.25 166 ASN B N 1
ATOM 2724 C CA . ASN B 1 166 ? -5.57 19.688 22.078 1 96.25 166 ASN B CA 1
ATOM 2725 C C . ASN B 1 166 ? -6.48 20.859 22.422 1 96.25 166 ASN B C 1
ATOM 2727 O O . ASN B 1 166 ? -7.598 20.953 21.906 1 96.25 166 ASN B O 1
ATOM 2731 N N . GLY B 1 167 ? -5.996 21.766 23.359 1 96.25 167 GLY B N 1
ATOM 2732 C CA . GLY B 1 167 ? -6.672 23.016 23.656 1 96.25 167 GLY B CA 1
ATOM 2733 C C . GLY B 1 167 ? -7.98 22.812 24.391 1 96.25 167 GLY B C 1
ATOM 2734 O O . GLY B 1 167 ? -8.094 21.953 25.266 1 96.25 167 GLY B O 1
ATOM 2735 N N . VAL B 1 168 ? -8.953 23.641 24.062 1 95.69 168 VAL B N 1
ATOM 2736 C CA . VAL B 1 168 ? -10.195 23.719 24.828 1 95.69 168 VAL B CA 1
ATOM 2737 C C . VAL B 1 168 ? -10.969 22.406 24.703 1 95.69 168 VAL B C 1
ATOM 2739 O O . VAL B 1 168 ? -11.82 22.094 25.547 1 95.69 168 VAL B O 1
ATOM 2742 N N . PHE B 1 169 ? -10.711 21.656 23.672 1 94.5 169 PHE B N 1
ATOM 2743 C CA . PHE B 1 169 ? -11.414 20.391 23.531 1 94.5 169 PHE B CA 1
ATOM 2744 C C . PHE B 1 169 ? -11.023 19.422 24.641 1 94.5 169 PHE B C 1
ATOM 2746 O O . PHE B 1 169 ? -11.812 18.562 25.016 1 94.5 169 PHE B O 1
ATOM 2753 N N . LYS B 1 170 ? -9.898 19.547 25.125 1 91.62 170 LYS B N 1
ATOM 2754 C CA . LYS B 1 170 ? -9.445 18.688 26.219 1 91.62 170 LYS B CA 1
ATOM 2755 C C . LYS B 1 170 ? -10.125 19.031 27.531 1 91.62 170 LYS B C 1
ATOM 2757 O O . LYS B 1 170 ? -10.289 18.188 28.406 1 91.62 170 LYS B O 1
ATOM 2762 N N . GLU B 1 171 ? -10.516 20.281 27.625 1 92.69 171 GLU B N 1
ATOM 2763 C CA . GLU B 1 171 ? -10.977 20.828 28.906 1 92.69 171 GLU B CA 1
ATOM 2764 C C . GLU B 1 171 ? -12.508 20.844 28.969 1 92.69 171 GLU B C 1
ATOM 2766 O O . GLU B 1 171 ? -13.086 20.812 30.062 1 92.69 171 GLU B O 1
ATOM 2771 N N . ASP B 1 172 ? -13.133 21.016 27.875 1 93.88 172 ASP B N 1
ATOM 2772 C CA . ASP B 1 172 ? -14.586 21.156 27.766 1 93.88 172 ASP B CA 1
ATOM 2773 C C . ASP B 1 172 ? -15.203 19.906 27.125 1 93.88 172 ASP B C 1
ATOM 2775 O O . ASP B 1 172 ? -15.18 19.75 25.906 1 93.88 172 ASP B O 1
ATOM 2779 N N . THR B 1 173 ? -15.867 19.203 27.953 1 92 173 THR B N 1
ATOM 2780 C CA . THR B 1 173 ? -16.422 17.922 27.531 1 92 173 THR B CA 1
ATOM 2781 C C . THR B 1 173 ? -17.484 18.109 26.453 1 92 173 THR B C 1
ATOM 2783 O O . THR B 1 173 ? -17.562 17.312 25.5 1 92 173 THR B O 1
ATOM 2786 N N . ALA B 1 174 ? -18.281 19.094 26.609 1 92.06 174 ALA B N 1
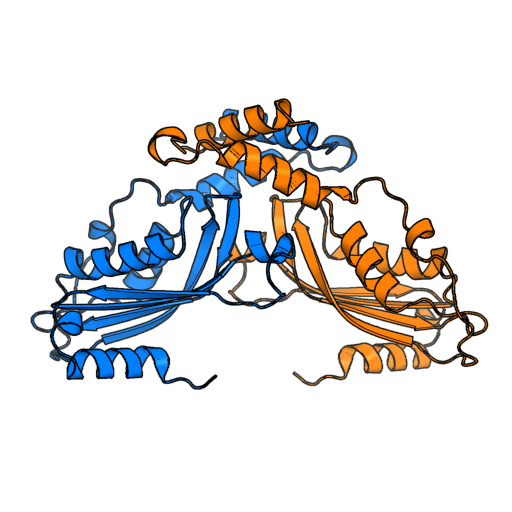ATOM 2787 C CA . ALA B 1 174 ? -19.328 19.344 25.625 1 92.06 174 ALA B CA 1
ATOM 2788 C C . ALA B 1 174 ? -18.734 19.656 24.266 1 92.06 174 ALA B C 1
ATOM 2790 O O . ALA B 1 174 ? -19.203 19.156 23.234 1 92.06 174 ALA B O 1
ATOM 2791 N N . LEU B 1 175 ? -17.75 20.5 24.25 1 90.81 175 LEU B N 1
ATOM 2792 C CA . LEU B 1 175 ? -17.078 20.859 23 1 90.81 175 LEU B CA 1
ATOM 2793 C C . LEU B 1 175 ? -16.375 19.641 22.391 1 90.81 175 LEU B C 1
ATOM 2795 O O . LEU B 1 175 ? -16.391 19.453 21.172 1 90.81 175 LEU B O 1
ATOM 2799 N N . TYR B 1 176 ? -15.781 18.859 23.328 1 91.81 176 TYR B N 1
ATOM 2800 C CA . TYR B 1 176 ? -15.125 17.641 22.906 1 91.81 176 TYR B CA 1
ATOM 2801 C C . TYR B 1 176 ? -16.109 16.703 22.203 1 91.81 176 TYR B C 1
ATOM 2803 O O . TYR B 1 176 ? -15.844 16.203 21.109 1 91.81 176 TYR B O 1
ATOM 2811 N N . GLN B 1 177 ? -17.203 16.531 22.75 1 91.88 177 GLN B N 1
ATOM 2812 C CA . GLN B 1 177 ? -18.234 15.648 22.203 1 91.88 177 GLN B CA 1
ATOM 2813 C C . GLN B 1 177 ? -18.75 16.188 20.859 1 91.88 177 GLN B C 1
ATOM 2815 O O . GLN B 1 177 ? -18.984 15.414 19.938 1 91.88 177 GLN B O 1
ATOM 2820 N N . GLN B 1 178 ? -18.953 17.406 20.781 1 90.44 178 GLN B N 1
ATOM 2821 C CA . GLN B 1 178 ? -19.406 18.016 19.531 1 90.44 178 GLN B CA 1
ATOM 2822 C C . GLN B 1 178 ? -18.391 17.781 18.406 1 90.44 178 GLN B C 1
ATOM 2824 O O . GLN B 1 178 ? -18.766 17.438 17.281 1 90.44 178 GLN B O 1
ATOM 2829 N N . ALA B 1 179 ? -17.141 17.984 18.75 1 92.25 179 ALA B N 1
ATOM 2830 C CA . ALA B 1 179 ? -16.078 17.766 17.766 1 92.25 179 ALA B CA 1
ATOM 2831 C C . ALA B 1 179 ? -16.062 16.328 17.281 1 92.25 179 ALA B C 1
ATOM 2833 O O . ALA B 1 179 ? -15.945 16.062 16.078 1 92.25 179 ALA B O 1
ATOM 2834 N N . TRP B 1 180 ? -16.203 15.422 18.188 1 91.38 180 TRP B N 1
ATOM 2835 C CA . TRP B 1 180 ? -16.219 14 17.859 1 91.38 180 TRP B CA 1
ATOM 2836 C C . TRP B 1 180 ? -17.422 13.664 16.969 1 91.38 180 TRP B C 1
ATOM 2838 O O . TRP B 1 180 ? -17.297 12.898 16.016 1 91.38 180 TRP B O 1
ATOM 2848 N N . MET B 1 181 ? -18.547 14.227 17.281 1 89.38 181 MET B N 1
ATOM 2849 C CA . MET B 1 181 ? -19.766 13.984 16.516 1 89.38 181 MET B CA 1
ATOM 2850 C C . MET B 1 181 ? -19.578 14.461 15.07 1 89.38 181 MET B C 1
ATOM 2852 O O . MET B 1 181 ? -20.047 13.797 14.133 1 89.38 181 MET B O 1
ATOM 2856 N N . ILE B 1 182 ? -18.906 15.531 14.922 1 87.81 182 ILE B N 1
ATOM 2857 C CA . ILE B 1 182 ? -18.672 16.078 13.594 1 87.81 182 ILE B CA 1
ATOM 2858 C C . ILE B 1 182 ? -17.75 15.164 12.805 1 87.81 182 ILE B C 1
ATOM 2860 O O . ILE B 1 182 ? -17.953 14.945 11.609 1 87.81 182 ILE B O 1
ATOM 2864 N N . LEU B 1 183 ? -16.703 14.641 13.5 1 89.31 183 LEU B N 1
ATOM 2865 C CA . LEU B 1 183 ? -15.727 13.812 12.805 1 89.31 183 LEU B CA 1
ATOM 2866 C C . LEU B 1 183 ? -16.234 12.383 12.641 1 89.31 183 LEU B C 1
ATOM 2868 O O . LEU B 1 183 ? -15.844 11.68 11.711 1 89.31 183 LEU B O 1
ATOM 2872 N N . GLY B 1 184 ? -16.906 11.789 13.609 1 74.88 184 GLY B N 1
ATOM 2873 C CA . GLY B 1 184 ? -17.312 10.391 13.688 1 74.88 184 GLY B CA 1
ATOM 2874 C C . GLY B 1 184 ? -18.703 10.133 13.156 1 74.88 184 GLY B C 1
ATOM 2875 O O . GLY B 1 184 ? -19.172 8.992 13.148 1 74.88 184 GLY B O 1
ATOM 2876 N N . GLY B 1 185 ? -19.625 11.039 13 1 57.97 185 GLY B N 1
ATOM 2877 C CA . GLY B 1 185 ? -21.031 10.719 12.836 1 57.97 185 GLY B CA 1
ATOM 2878 C C . GLY B 1 185 ? -21.297 9.727 11.719 1 57.97 185 GLY B C 1
ATOM 2879 O O . GLY B 1 185 ? -22.453 9.406 11.422 1 57.97 185 GLY B O 1
ATOM 2880 N N . GLU B 1 186 ? -20.531 9.523 10.898 1 45.47 186 GLU B N 1
ATOM 2881 C CA . GLU B 1 186 ? -20.969 8.523 9.922 1 45.47 186 GLU B CA 1
ATOM 2882 C C . GLU B 1 186 ? -20.875 7.113 10.5 1 45.47 186 GLU B C 1
ATOM 2884 O O . GLU B 1 186 ? -19.891 6.777 11.172 1 45.47 186 GLU B O 1
ATOM 2889 N N . LYS B 1 187 ? -22.094 6.469 10.641 1 40.41 187 LYS B N 1
ATOM 2890 C CA . LYS B 1 187 ? -22.422 5.121 11.094 1 40.41 187 LYS B CA 1
ATOM 2891 C C . LYS B 1 187 ? -21.5 4.09 10.453 1 40.41 187 LYS B C 1
ATOM 2893 O O . LYS B 1 187 ? -21.266 4.137 9.242 1 40.41 187 LYS B O 1
ATOM 2898 N N . ALA B 1 188 ? -20.844 3.107 11.086 1 30.03 188 ALA B N 1
ATOM 2899 C CA . ALA B 1 188 ? -20.547 1.719 10.734 1 30.03 188 ALA B CA 1
ATOM 2900 C C . ALA B 1 188 ? -21.734 1.087 10 1 30.03 188 ALA B C 1
ATOM 2902 O O . ALA B 1 188 ? -22.891 1.322 10.344 1 30.03 188 ALA B O 1
#

Solvent-accessible surface area (backbone atoms only — not comparable to full-atom values): 19615 Å² total; per-residue (Å²): 130,84,61,58,63,20,21,52,19,38,47,46,22,43,44,55,62,70,46,57,40,72,86,65,70,34,74,62,18,29,52,41,30,39,52,49,48,43,59,46,34,64,25,61,92,60,75,70,61,77,63,52,73,69,68,40,79,66,86,44,69,58,76,46,71,51,71,67,42,72,47,57,31,29,29,46,60,48,70,32,53,29,36,40,30,34,28,42,32,32,27,39,47,92,14,39,40,66,56,73,67,41,54,52,51,48,53,44,38,65,25,14,21,77,37,48,74,66,55,47,33,45,51,53,36,49,46,47,32,66,62,65,45,29,48,16,28,38,24,40,36,42,28,35,53,41,64,39,35,73,71,63,77,35,61,83,87,52,69,48,76,45,71,32,71,36,59,49,36,70,74,32,65,68,57,31,51,51,48,46,47,72,72,54,62,71,77,131,130,84,60,59,64,19,22,52,19,40,46,46,22,43,45,55,62,70,45,58,41,73,86,65,72,34,73,62,20,29,52,41,29,39,52,49,47,44,59,46,35,63,23,60,92,60,75,70,61,78,64,53,73,71,67,38,80,67,85,44,69,58,76,47,73,52,70,68,41,72,47,58,31,28,30,47,61,50,69,32,52,30,36,39,30,35,27,40,33,32,26,37,45,93,13,40,41,66,55,72,67,41,54,52,51,50,52,45,37,64,25,13,22,77,37,50,74,66,55,46,32,45,51,52,35,48,47,47,32,65,64,65,46,28,47,16,29,39,23,41,36,40,29,35,54,41,64,39,33,73,71,63,78,34,60,83,87,53,71,47,76,45,71,32,73,36,59,49,36,70,74,33,65,69,58,31,50,52,47,45,46,71,72,54,61,72,80,131

Secondary structure (DSSP, 8-state):
---HHHHHHHHHHHHHTT--TTTTT-TTHHHHHHHHHHHHTTTTT--SGGGS--EEE-S--S-EEEEEEEEEEEETTT--EEEEEEEEEEE-STTEEE-HHHHHHHHHHHHSSEE-HHHHHHHHHHHHHHHH--SEEEEEEEEEEHHHHTTTSS-TT--EEEEEEEEHHHH-HHHHHHHHHHHH-S--/---HHHHHHHHHHHHHTT--TTTTT-TTHHHHHHHHHHHHTTTTT--SGGGT--EEE-S--S-EEEEEEEEEEEETTT--EEEEEEEEEEE-STTEEE-HHHHHHHHHHHHSSEE-HHHHHHHHHHHHHHHH--SEEEEEEEEEEHHHHTTTSS-TT--EEEEEEEEHHHH-HHHHHHHHHHHH-S--

Sequence (376 aa):
MANERAIKAMSEFLEAVGVDIKARGMEKTPARVAQMYEFLFNGMGKETEPLWGETFDAGSDGIVAVRHVPFYSMCEHHLVPFFGEASIAYLPENGRVAGFSKFSKLVEQLSHQPQLQERLTAQIAAAVQKDLGARGVLVIIEAQQLCMTMRGDLAHGTRTVTSECNGVFKEDTALYQQAWMILGGEKAMANERAIKAMSEFLEAVGVDIKARGMEKTPARVAQMYEFLFNGMGKETEPLWGETFDAGSDGIVAVRHVPFYSMCEHHLVPFFGEASIAYLPENGRVAGFSKFSKLVEQLSHQPQLQERLTAQIAAAVQKDLGARGVLVIIEAQQLCMTMRGDLAHGTRTVTSECNGVFKEDTALYQQAWMILGGEKA

InterPro domains:
  IPR001474 GTP cyclohydrolase I [MF_00223] (2-184)
  IPR001474 GTP cyclohydrolase I [NF006826] (2-182)
  IPR001474 GTP cyclohydrolase I [PTHR11109] (5-176)
  IPR020602 GTP cyclohydrolase I domain [PF01227] (8-179)
  IPR043133 GTP cyclohydrolase I, C-terminal/NADPH-dependent 7-cyano-7-deazaguanine reductase [G3DSA:3.30.1130.10] (53-184)
  IPR043134 GTP cyclohydrolase I, N-terminal domain [G3DSA:1.10.286.10] (1-49)

Radius of gyration: 24.21 Å; Cα contacts (8 Å, |Δi|>4): 753; chains: 2; bounding box: 48×72×57 Å

pLDDT: mean 93.06, std 9.0, range [30.03, 98.56]